Protein AF-A0A3L6SMV8-F1 (afdb_monomer_lite)

InterPro domains:
  IPR011676 Domain of unknown function DUF1618 [PF07762] (169-262)

Radius of gyration: 21.75 Å; chains: 1; bounding box: 50×54×61 Å

pLDDT: mean 81.7, std 14.39, range [30.8, 97.31]

Secondary structure (DSSP, 8-state):
------PPPPEEEEEETTEEEEEEE-----TT----GGGSPEEEEEEEPPPTT--PPPEEEEPPPP-TT----HHHHGGG-S--GGGSPP--GGGEEEEE-SSSS-EEEEEEEEETTEEEEEEEEE--TTSPPP--EEEEEPPPTT----TTS----EEE--SSSEEEEEETTTEEEEEETT-SSTTT--EEEEPPPTTGGGS------TTSPPPPEEEEE-TTS-EEEEEEEE-SSPSSP-EEEEEEEEEETTTTEEEE-GGG-EEHHHHHHHHTT-

Sequence (278 aa):
MPQIRGLSDPDAIAAHRNSILFRMTVPFEDPMYWHDIFSFPVDYMVYSCSSSSTSSPPSLTMLPLCFHGGITDPELDDFFRPYRRQQQRIMFNEEMGILCHGDNGEFNVAHFAHCHRQIQLCLLHHPPPTGIPTGWNLSTLQLPPDTKIDLYSWRTDVVVIPTDRCLCWVDYYQGMLLVDVLADTPDQQRLHSIRLPAQALKSRRIYNDAGDPDPFRCVSVTDDGSIKLVSIFDKDPPSPPDFTIITWTLVDIKKGSWRKDVDTIMGADEFFGLYSAT

Organism: Panicum miliaceum (NCBI:txid4540)

Foldseek 3Di:
DPDQPDKDDWDFQEDDDQKTKIKIQRDDPDPPPPVDSQWAAIWIKMWGPDDPVDPDHIDIGIADFAQVPADDDPVVVVVPPPDTRRSTDDADSLQWYKADADPAGWIKIWGWDDDPQKIKIWIFTDGHPPDDGDHIDIAIAHDDPPAPDDSVPDDFPHWADLDNFWIWGDDQQGFIWIFRSPDPDSVNGHIDTAGDPPVSNPDDPDPDDPPDDDFDWDWYQDPVSWIKIWTKAWDPPDVVTKIWIWMWTQPDPRHNDIDTPVVRTDMPCRVVVVVVVD

Structure (mmCIF, N/CA/C/O backbone):
data_AF-A0A3L6SMV8-F1
#
_entry.id   AF-A0A3L6SMV8-F1
#
loop_
_atom_site.group_PDB
_atom_site.id
_atom_site.type_symbol
_atom_site.label_atom_id
_atom_site.label_alt_id
_atom_site.label_comp_id
_atom_site.label_asym_id
_atom_site.label_entity_id
_atom_site.label_seq_id
_atom_site.pdbx_PDB_ins_code
_atom_site.Cartn_x
_atom_site.Cartn_y
_atom_site.Cartn_z
_atom_site.occupancy
_atom_site.B_iso_or_equiv
_atom_site.auth_seq_id
_atom_site.auth_comp_id
_atom_site.auth_asym_id
_atom_site.auth_atom_id
_atom_site.pdbx_PDB_model_num
ATOM 1 N N . MET A 1 1 ? -28.836 18.046 8.620 1.00 30.89 1 MET A N 1
ATOM 2 C CA . MET A 1 1 ? -27.384 18.138 8.881 1.00 30.89 1 MET A CA 1
ATOM 3 C C . MET A 1 1 ? -26.892 19.489 8.389 1.00 30.89 1 MET A C 1
ATOM 5 O O . MET A 1 1 ? -27.375 19.904 7.338 1.00 30.89 1 MET A O 1
ATOM 9 N N . PRO A 1 2 ? -26.021 20.199 9.127 1.00 30.80 2 PRO A N 1
ATOM 10 C CA . PRO A 1 2 ? -25.419 21.428 8.623 1.00 30.80 2 PRO A CA 1
ATOM 11 C C . PRO A 1 2 ? -24.602 21.120 7.363 1.00 30.80 2 PRO A C 1
ATOM 13 O O . PRO A 1 2 ? -23.943 20.087 7.271 1.00 30.80 2 PRO A O 1
ATOM 16 N N . GLN A 1 3 ? -24.730 21.985 6.362 1.00 35.88 3 GLN A N 1
ATOM 17 C CA . GLN A 1 3 ? -24.093 21.834 5.060 1.00 35.88 3 GLN A CA 1
ATOM 18 C C . GLN A 1 3 ? -22.596 22.126 5.230 1.00 35.88 3 GLN A C 1
ATOM 20 O O . GLN A 1 3 ? -22.231 23.269 5.495 1.00 35.88 3 GLN A O 1
ATOM 25 N N . ILE A 1 4 ? -21.741 21.108 5.127 1.00 50.03 4 ILE A N 1
ATOM 26 C CA . ILE A 1 4 ? -20.287 21.292 5.200 1.00 50.03 4 ILE A CA 1
ATOM 27 C C . ILE A 1 4 ? -19.866 22.030 3.919 1.00 50.03 4 ILE A C 1
ATOM 29 O O . ILE A 1 4 ? -19.989 21.484 2.824 1.00 50.03 4 ILE A O 1
ATOM 33 N N . ARG A 1 5 ? -19.458 23.299 4.031 1.00 44.12 5 ARG A N 1
ATOM 34 C CA . ARG A 1 5 ? -18.971 24.126 2.912 1.00 44.12 5 ARG A CA 1
ATOM 35 C C . ARG A 1 5 ? -17.472 24.371 3.082 1.00 44.12 5 ARG A C 1
ATOM 37 O O . ARG A 1 5 ? -17.027 24.589 4.200 1.00 44.12 5 ARG A O 1
ATOM 44 N N . GLY A 1 6 ? -16.726 24.365 1.974 1.00 52.78 6 GLY A N 1
ATOM 45 C CA . GLY A 1 6 ? -15.328 24.815 1.916 1.00 52.78 6 GLY A CA 1
ATOM 46 C C . GLY A 1 6 ? -14.246 23.731 1.921 1.00 52.78 6 GLY A C 1
ATOM 47 O O . GLY A 1 6 ? -13.079 24.092 1.868 1.00 52.78 6 GLY A O 1
ATOM 48 N N . LEU A 1 7 ? -14.588 22.438 1.991 1.00 55.69 7 LEU A N 1
ATOM 49 C CA . LEU A 1 7 ? -13.590 21.358 2.056 1.00 55.69 7 LEU A CA 1
ATOM 50 C C . LEU A 1 7 ? -12.644 21.424 0.853 1.00 55.69 7 LEU A C 1
ATOM 52 O O . LEU A 1 7 ? -13.100 21.655 -0.267 1.00 55.69 7 LEU A O 1
ATOM 56 N N . SER A 1 8 ? -11.348 21.196 1.085 1.00 64.00 8 SER A N 1
ATOM 57 C CA . SER A 1 8 ? -10.436 20.862 -0.010 1.00 64.00 8 SER A CA 1
ATOM 58 C C . SER A 1 8 ? -10.929 19.584 -0.688 1.00 64.00 8 SER A C 1
ATOM 60 O O . SER A 1 8 ? -11.458 18.704 -0.000 1.00 64.00 8 SER A O 1
ATOM 62 N N . ASP A 1 9 ? -10.728 19.457 -2.001 1.00 73.50 9 ASP A N 1
ATOM 63 C CA . ASP A 1 9 ? -11.035 18.209 -2.701 1.00 73.50 9 ASP A CA 1
ATOM 64 C C . ASP A 1 9 ? -10.335 17.032 -1.986 1.00 73.50 9 ASP A C 1
ATOM 66 O O . ASP A 1 9 ? -9.168 17.159 -1.602 1.00 73.50 9 ASP A O 1
ATOM 70 N N . PRO A 1 10 ? -11.046 15.924 -1.704 1.00 83.25 10 PRO A N 1
ATOM 71 C CA . PRO A 1 10 ? -10.471 14.800 -0.981 1.00 83.25 10 PRO A CA 1
ATOM 72 C C . PRO A 1 10 ? -9.451 14.058 -1.850 1.00 83.25 10 PRO A C 1
ATOM 74 O O . PRO A 1 10 ? -9.729 13.724 -3.002 1.00 83.25 10 PRO A O 1
ATOM 77 N N . ASP A 1 11 ? -8.307 13.716 -1.261 1.00 90.19 11 ASP A N 1
ATOM 78 C CA . ASP A 1 11 ? -7.286 12.888 -1.901 1.00 90.19 11 ASP A CA 1
ATOM 79 C C . ASP A 1 11 ? -7.552 11.414 -1.579 1.00 90.19 11 ASP A C 1
ATOM 81 O O . ASP A 1 11 ? -7.578 11.020 -0.408 1.00 90.19 11 ASP A O 1
ATOM 85 N N . ALA A 1 12 ? -7.731 10.576 -2.600 1.00 93.81 12 ALA A N 1
ATOM 86 C CA . ALA A 1 12 ? -7.771 9.128 -2.411 1.00 93.81 12 ALA A CA 1
ATOM 87 C C . ALA A 1 12 ? -6.353 8.605 -2.139 1.00 93.81 12 ALA A C 1
ATOM 89 O O . ALA A 1 12 ? -5.443 8.831 -2.935 1.00 93.81 12 ALA A O 1
ATOM 90 N N . ILE A 1 13 ? -6.177 7.898 -1.024 1.00 95.12 13 ILE A N 1
ATOM 91 C CA . ILE A 1 13 ? -4.871 7.387 -0.589 1.00 95.12 13 ILE A CA 1
ATOM 92 C C . ILE A 1 13 ? -4.708 5.916 -0.963 1.00 95.12 13 ILE A C 1
ATOM 94 O O . ILE A 1 13 ? -3.725 5.522 -1.581 1.00 95.12 13 ILE A O 1
ATOM 98 N N . ALA A 1 14 ? -5.679 5.095 -0.565 1.00 96.00 14 ALA A N 1
ATOM 99 C CA . ALA A 1 14 ? -5.638 3.650 -0.732 1.00 96.00 14 ALA A CA 1
ATOM 100 C C . ALA A 1 14 ? -7.057 3.086 -0.827 1.00 96.00 14 ALA A C 1
ATOM 102 O O . ALA A 1 14 ? -8.012 3.689 -0.335 1.00 96.00 14 ALA A O 1
ATOM 103 N N . ALA A 1 15 ? -7.197 1.906 -1.423 1.00 94.88 15 ALA A N 1
ATOM 104 C CA . ALA A 1 15 ? -8.466 1.198 -1.502 1.00 94.88 15 ALA A CA 1
ATOM 105 C C . ALA A 1 15 ? -8.265 -0.299 -1.259 1.00 94.88 15 ALA A C 1
ATOM 107 O O . ALA A 1 15 ? -7.272 -0.882 -1.695 1.00 94.88 15 ALA A O 1
ATOM 108 N N . HIS A 1 16 ? -9.226 -0.924 -0.583 1.00 93.81 16 HIS A N 1
ATOM 109 C CA . HIS A 1 16 ? -9.280 -2.372 -0.414 1.00 93.81 16 HIS A CA 1
ATOM 110 C C . HIS A 1 16 ? -10.730 -2.836 -0.359 1.00 93.81 16 HIS A C 1
ATOM 112 O O . HIS A 1 16 ? -11.540 -2.272 0.378 1.00 93.81 16 HIS A O 1
ATOM 118 N N . ARG A 1 17 ? -11.054 -3.892 -1.114 1.00 91.12 17 ARG A N 1
ATOM 119 C CA . ARG A 1 17 ? -12.417 -4.432 -1.232 1.00 91.12 17 ARG A CA 1
ATOM 120 C C . ARG A 1 17 ? -13.421 -3.320 -1.573 1.00 91.12 17 ARG A C 1
ATOM 122 O O . ARG A 1 17 ? -13.337 -2.716 -2.634 1.00 91.12 17 ARG A O 1
ATOM 129 N N . ASN A 1 18 ? -14.371 -3.070 -0.682 1.00 90.19 18 ASN A N 1
ATOM 130 C CA . ASN A 1 18 ? -15.454 -2.106 -0.814 1.00 90.19 18 ASN A CA 1
ATOM 131 C C . ASN A 1 18 ? -15.169 -0.781 -0.086 1.00 90.19 18 ASN A C 1
ATOM 133 O O . ASN A 1 18 ? -16.100 -0.002 0.117 1.00 90.19 18 ASN A O 1
ATOM 137 N N . SER A 1 19 ? -13.920 -0.514 0.311 1.00 93.88 19 SER A N 1
ATOM 138 C CA . SER A 1 19 ? -13.562 0.698 1.048 1.00 93.88 19 SER A CA 1
ATOM 139 C C . SER A 1 19 ? -12.433 1.495 0.403 1.00 93.88 19 SER A C 1
ATOM 141 O O . SER A 1 19 ? -11.521 0.944 -0.215 1.00 93.88 19 SER A O 1
ATOM 143 N N . ILE A 1 20 ? -12.490 2.812 0.595 1.00 95.81 20 ILE A N 1
ATOM 144 C CA . ILE A 1 20 ? -11.501 3.783 0.124 1.00 95.81 20 ILE A CA 1
ATOM 145 C C . ILE A 1 20 ? -11.101 4.671 1.303 1.00 95.81 20 ILE A C 1
ATOM 147 O O . ILE A 1 20 ? -11.962 5.221 1.994 1.00 95.81 20 ILE A O 1
ATOM 151 N N . LEU A 1 21 ? -9.796 4.803 1.525 1.00 96.94 21 LEU A N 1
ATOM 152 C CA . LEU A 1 21 ? -9.198 5.723 2.482 1.00 96.94 21 LEU A CA 1
ATOM 153 C C . LEU A 1 21 ? -8.951 7.070 1.800 1.00 96.94 21 LEU A C 1
ATOM 155 O O . LEU A 1 21 ? -8.228 7.148 0.806 1.00 96.94 21 LEU A O 1
ATOM 159 N N . PHE A 1 22 ? -9.517 8.121 2.376 1.00 95.12 22 PHE A N 1
ATOM 160 C CA . PHE A 1 22 ? -9.367 9.496 1.936 1.00 95.12 22 PHE A CA 1
ATOM 161 C C . PHE A 1 22 ? -8.586 10.321 2.949 1.00 95.12 22 PHE A C 1
ATOM 163 O O . PHE A 1 22 ? -8.727 10.146 4.163 1.00 95.12 22 PHE A O 1
ATOM 170 N N . ARG A 1 23 ? -7.827 11.276 2.420 1.00 91.31 23 ARG A N 1
ATOM 171 C CA . ARG A 1 23 ? -7.273 12.413 3.143 1.00 91.31 23 ARG A CA 1
ATOM 172 C C . ARG A 1 23 ? -8.089 13.649 2.792 1.00 91.31 23 ARG A C 1
ATOM 174 O O . ARG A 1 23 ? -8.371 13.903 1.624 1.00 91.31 23 ARG A O 1
ATOM 181 N N . MET A 1 24 ? -8.422 14.445 3.798 1.00 83.94 24 MET A N 1
ATOM 182 C CA . MET A 1 24 ? -9.109 15.714 3.607 1.00 83.94 24 MET A CA 1
ATOM 183 C C . MET A 1 24 ? -8.582 16.751 4.596 1.00 83.94 24 MET A C 1
ATOM 185 O O . MET A 1 24 ? -8.186 16.426 5.716 1.00 83.94 24 MET A O 1
ATOM 189 N N . THR A 1 25 ? -8.568 18.019 4.195 1.00 74.38 25 THR A N 1
ATOM 190 C CA . THR A 1 25 ? -8.294 19.124 5.113 1.00 74.38 25 THR A CA 1
ATOM 191 C C . THR A 1 25 ? -9.599 19.841 5.425 1.00 74.38 25 THR A C 1
ATOM 193 O O . THR A 1 25 ? -10.350 20.216 4.522 1.00 74.38 25 THR A O 1
ATOM 196 N N . VAL A 1 26 ? -9.896 20.001 6.715 1.00 63.50 26 VAL A N 1
ATOM 197 C CA . VAL A 1 26 ? -11.095 20.721 7.149 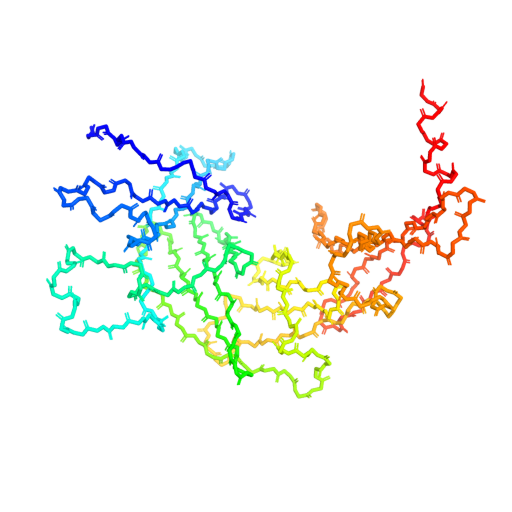1.00 63.50 26 VAL A CA 1
ATOM 198 C C . VAL A 1 26 ? -10.941 22.198 6.787 1.00 63.50 26 VAL A C 1
ATOM 200 O O . VAL A 1 26 ? -9.910 22.795 7.107 1.00 63.50 26 VAL A O 1
ATOM 203 N N . PRO A 1 27 ? -11.957 22.823 6.172 1.00 58.19 27 PRO A N 1
ATOM 204 C CA . PRO A 1 27 ? -12.019 24.258 6.032 1.00 58.19 27 PRO A CA 1
ATOM 205 C C . PRO A 1 27 ? -12.302 24.831 7.404 1.00 58.19 27 PRO A C 1
ATOM 207 O O . PRO A 1 27 ? -13.434 24.824 7.889 1.00 58.19 27 PRO A O 1
ATOM 210 N N . PHE A 1 28 ? -11.257 25.296 8.062 1.00 57.09 28 PHE A N 1
ATOM 211 C CA . PHE A 1 28 ? -11.456 26.157 9.202 1.00 57.09 28 PHE A CA 1
ATOM 212 C C . PHE A 1 28 ? -11.704 27.572 8.671 1.00 57.09 28 PHE A C 1
ATOM 214 O O . PHE A 1 28 ? -10.883 28.102 7.922 1.00 57.09 28 PHE A O 1
ATOM 221 N N . GLU A 1 29 ? -12.841 28.179 9.028 1.00 54.03 29 GLU A N 1
ATOM 222 C CA . GLU A 1 29 ? -12.976 29.632 8.913 1.00 54.03 29 GLU A CA 1
ATOM 223 C C . GLU A 1 29 ? -11.966 30.229 9.883 1.00 54.03 29 GLU A C 1
ATOM 225 O O . GLU A 1 29 ? -12.145 30.153 11.094 1.00 54.03 29 GLU A O 1
ATOM 230 N N . ASP A 1 30 ? -10.868 30.751 9.353 1.00 54.88 30 ASP A N 1
ATOM 231 C CA . ASP A 1 30 ? -9.856 31.414 10.150 1.00 54.88 30 ASP A CA 1
ATOM 232 C C . ASP A 1 30 ? -10.226 32.895 10.330 1.00 54.88 30 ASP A C 1
ATOM 234 O O . ASP A 1 30 ? -9.997 33.700 9.420 1.00 54.88 30 ASP A O 1
ATOM 238 N N . PRO A 1 31 ? -10.783 33.297 11.489 1.00 53.41 31 PRO A N 1
ATOM 239 C CA . PRO A 1 31 ? -11.173 34.684 11.722 1.00 53.41 31 PRO A CA 1
ATOM 240 C C . PRO A 1 31 ? -9.969 35.635 11.812 1.00 53.41 31 PRO A C 1
ATOM 242 O O . PRO A 1 31 ? -10.155 36.851 11.776 1.00 53.41 31 PRO A O 1
ATOM 245 N N . MET A 1 32 ? -8.749 35.108 11.959 1.00 57.28 32 MET A N 1
ATOM 246 C CA . MET A 1 32 ? -7.526 35.884 12.158 1.00 57.28 32 MET A CA 1
ATOM 247 C C . MET A 1 32 ? -6.596 35.907 10.940 1.00 57.28 32 MET A C 1
ATOM 249 O O . MET A 1 32 ? -5.530 36.515 11.033 1.00 57.28 32 MET A O 1
ATOM 253 N N . TYR A 1 33 ? -6.992 35.336 9.794 1.00 53.06 33 TYR A N 1
ATOM 254 C CA . TYR A 1 33 ? -6.169 35.333 8.579 1.00 53.06 33 TYR A CA 1
ATOM 255 C C . TYR A 1 33 ? -4.758 34.728 8.800 1.00 53.06 33 TYR A C 1
ATOM 257 O O . TYR A 1 33 ? -3.758 35.231 8.278 1.00 53.06 33 TYR A O 1
ATOM 265 N N . TRP A 1 34 ? -4.633 33.630 9.550 1.00 54.16 34 TRP A N 1
ATOM 266 C CA . TRP A 1 34 ? -3.452 32.763 9.487 1.00 54.16 34 TRP A CA 1
ATOM 267 C C . TRP A 1 34 ? -3.558 31.942 8.195 1.00 54.16 34 TRP A C 1
ATOM 269 O O . TRP A 1 34 ? -4.006 30.804 8.177 1.00 54.16 34 TRP A O 1
ATOM 279 N N . HIS A 1 35 ? -3.178 32.573 7.082 1.00 48.31 35 HIS A N 1
ATOM 280 C CA . HIS A 1 35 ? -3.390 32.156 5.687 1.00 48.31 35 HIS A CA 1
ATOM 281 C C . HIS A 1 35 ? -2.857 30.772 5.271 1.00 48.31 35 HIS A C 1
ATOM 283 O O . HIS A 1 35 ? -2.860 30.467 4.079 1.00 48.31 35 HIS A O 1
ATOM 289 N N . ASP A 1 36 ? -2.389 29.937 6.193 1.00 56.44 36 ASP A N 1
ATOM 290 C CA . ASP A 1 36 ? -1.795 28.663 5.845 1.00 56.44 36 ASP A CA 1
ATOM 291 C C . ASP A 1 36 ? -2.678 27.476 6.250 1.00 56.44 36 ASP A C 1
ATOM 293 O O . ASP A 1 36 ? -2.721 27.060 7.413 1.00 56.44 36 ASP A O 1
ATOM 297 N N . ILE A 1 37 ? -3.350 26.900 5.246 1.00 53.47 37 ILE A N 1
ATOM 298 C CA . ILE A 1 37 ? -4.106 25.637 5.311 1.00 53.47 37 ILE A CA 1
ATOM 299 C C . ILE A 1 37 ? -3.246 24.517 5.931 1.00 53.47 37 ILE A C 1
ATOM 301 O O . ILE A 1 37 ? -3.779 23.607 6.568 1.00 53.47 37 ILE A O 1
ATOM 305 N N . PHE A 1 38 ? -1.911 24.606 5.841 1.00 57.19 38 PHE A N 1
ATOM 306 C CA . PHE A 1 38 ? -0.983 23.667 6.475 1.00 57.19 38 PHE A CA 1
ATOM 307 C C . PHE A 1 38 ? -0.951 23.736 8.013 1.00 57.19 38 PHE A C 1
ATOM 309 O O . PHE A 1 38 ? -0.283 22.906 8.630 1.00 57.19 38 PHE A O 1
ATOM 316 N N . SER A 1 39 ? -1.680 24.660 8.643 1.00 62.84 39 SER A N 1
ATOM 317 C CA . SER A 1 39 ? -1.707 24.825 10.102 1.00 62.84 39 SER A CA 1
ATOM 318 C C . SER A 1 39 ? -2.741 23.938 10.803 1.00 62.84 39 SER A C 1
ATOM 320 O O . SER A 1 39 ? -2.633 23.713 12.010 1.00 62.84 39 SER A O 1
ATOM 322 N N . PHE A 1 40 ? -3.748 23.433 10.088 1.00 72.31 40 PHE A N 1
ATOM 323 C CA . PHE A 1 40 ? -4.847 22.665 10.682 1.00 72.31 40 PHE A CA 1
ATOM 324 C C . PHE A 1 40 ? -4.651 21.150 10.538 1.00 72.31 40 PHE A C 1
ATOM 326 O O . PHE A 1 40 ? -3.993 20.704 9.592 1.00 72.31 40 PHE A O 1
ATOM 333 N N . PRO A 1 41 ? -5.194 20.346 11.473 1.00 77.31 41 PRO A N 1
ATOM 334 C CA . PRO A 1 41 ? -5.134 18.896 11.385 1.00 77.31 41 PRO A CA 1
ATOM 335 C C . PRO A 1 41 ? -5.701 18.376 10.063 1.00 77.31 41 PRO A C 1
ATOM 337 O O . PRO A 1 41 ? -6.625 18.944 9.478 1.00 77.31 41 PRO A O 1
ATOM 340 N N . VAL A 1 42 ? -5.119 17.276 9.607 1.00 84.94 42 VAL A N 1
ATOM 341 C CA . VAL A 1 42 ? -5.581 16.528 8.445 1.00 84.94 42 VAL A CA 1
ATOM 342 C C . VAL A 1 42 ? -6.522 15.436 8.933 1.00 84.94 42 VAL A C 1
ATOM 344 O O . VAL A 1 42 ? -6.138 14.618 9.774 1.00 84.94 42 VAL A O 1
ATOM 347 N N . ASP A 1 43 ? -7.723 15.398 8.370 1.00 87.62 43 ASP A N 1
ATOM 348 C CA . ASP A 1 43 ? -8.683 14.342 8.642 1.00 87.62 43 ASP A CA 1
ATOM 349 C C . ASP A 1 43 ? -8.477 13.181 7.677 1.00 87.62 43 ASP A C 1
ATOM 351 O O . ASP A 1 43 ? -8.268 13.355 6.472 1.00 87.62 43 ASP A O 1
ATOM 355 N N . TYR A 1 44 ? -8.597 11.977 8.224 1.00 92.19 44 TYR A N 1
ATOM 356 C CA . TYR A 1 44 ? -8.655 10.753 7.446 1.00 92.19 44 TYR A CA 1
ATOM 357 C C . TYR A 1 44 ? -10.052 10.171 7.551 1.00 92.19 44 TYR A C 1
ATOM 359 O O . TYR A 1 44 ? -10.632 10.098 8.638 1.00 92.19 44 TYR A O 1
ATOM 367 N N . MET A 1 45 ? -10.600 9.760 6.417 1.00 93.56 45 MET A N 1
ATOM 368 C CA . MET A 1 45 ? -11.939 9.194 6.343 1.00 93.56 45 MET A CA 1
ATOM 369 C C . MET A 1 45 ? -11.911 7.893 5.562 1.00 93.56 45 MET A C 1
ATOM 371 O O . MET A 1 45 ? -11.214 7.781 4.560 1.00 93.56 45 MET A O 1
ATOM 375 N N . VAL A 1 46 ? -12.704 6.921 5.993 1.00 94.50 46 VAL A N 1
ATOM 376 C CA . VAL A 1 46 ? -12.927 5.688 5.241 1.00 94.50 46 VAL A CA 1
ATOM 377 C C . VAL A 1 46 ? -14.346 5.706 4.709 1.00 94.50 46 VAL A C 1
ATOM 379 O O . VAL A 1 46 ? -15.311 5.727 5.474 1.00 94.50 46 VAL A O 1
ATOM 382 N N . TYR A 1 47 ? -14.460 5.723 3.387 1.00 93.81 47 TYR A N 1
ATOM 383 C CA . TYR A 1 47 ? -15.710 5.450 2.697 1.00 93.81 47 TYR A CA 1
ATOM 384 C C . TYR A 1 47 ? -15.847 3.943 2.523 1.00 93.81 47 TYR A C 1
ATOM 386 O O . TYR A 1 47 ? -14.900 3.304 2.072 1.00 93.81 47 TYR A O 1
ATOM 394 N N . SER A 1 48 ? -17.019 3.393 2.824 1.00 91.19 48 SER A N 1
ATOM 395 C CA . SER A 1 48 ? -17.332 1.978 2.625 1.00 91.19 48 SER A CA 1
ATOM 396 C C . SER A 1 48 ? -18.641 1.852 1.858 1.00 91.19 48 SER A C 1
ATOM 398 O O . SER A 1 48 ? -19.681 2.338 2.307 1.00 91.19 48 SER A O 1
ATOM 400 N N . CYS A 1 49 ? -18.609 1.199 0.698 1.00 86.62 49 CYS A N 1
ATOM 401 C CA . CYS A 1 49 ? -19.808 0.906 -0.076 1.00 86.62 49 CYS A CA 1
ATOM 402 C C . CYS A 1 49 ? -20.443 -0.423 0.350 1.00 86.62 49 CYS A C 1
ATOM 404 O O . CYS A 1 49 ? -19.802 -1.302 0.929 1.00 86.62 49 CYS A O 1
ATOM 406 N N . SER A 1 50 ? -21.735 -0.567 0.076 1.00 73.19 50 SER A N 1
ATOM 407 C CA . SER A 1 50 ? -22.490 -1.791 0.334 1.00 73.19 50 SER A CA 1
ATOM 408 C C . SER A 1 50 ? -21.868 -2.970 -0.412 1.00 73.19 50 SER A C 1
ATOM 410 O O . SER A 1 50 ? -21.693 -2.908 -1.630 1.00 73.19 50 SER A O 1
ATOM 412 N N . SER A 1 51 ? -21.560 -4.063 0.289 1.00 63.22 51 SER A N 1
ATOM 413 C CA . SER A 1 51 ? -21.264 -5.324 -0.393 1.00 63.22 51 SER A CA 1
ATOM 414 C C . SER A 1 51 ? -22.566 -5.888 -0.965 1.00 63.22 51 SER A C 1
ATOM 416 O O . SER A 1 51 ? -23.617 -5.784 -0.339 1.00 63.22 51 SER A O 1
ATOM 418 N N . SER A 1 52 ? -22.521 -6.543 -2.124 1.00 58.53 52 SER A N 1
ATOM 419 C CA . SER A 1 52 ? -23.695 -7.189 -2.743 1.00 58.53 52 SER A CA 1
ATOM 420 C C . SER A 1 52 ? -24.375 -8.244 -1.850 1.00 58.53 52 SER A C 1
ATOM 422 O O . SER A 1 52 ? -25.506 -8.643 -2.117 1.00 58.53 52 SER A O 1
ATOM 424 N N . SER A 1 53 ? -23.707 -8.671 -0.776 1.00 57.44 53 SER A N 1
ATOM 425 C CA . SER A 1 53 ? -24.204 -9.586 0.251 1.00 57.44 53 SER A CA 1
ATOM 426 C C . SER A 1 53 ? -24.932 -8.916 1.427 1.00 57.44 53 SER A C 1
ATOM 428 O O . SER A 1 53 ? -25.586 -9.621 2.193 1.00 57.44 53 SER A O 1
ATOM 430 N N . THR A 1 54 ? -24.847 -7.589 1.600 1.00 56.81 54 THR A N 1
ATOM 431 C CA . THR A 1 54 ? -25.459 -6.876 2.736 1.00 56.81 54 THR A CA 1
ATOM 432 C C . THR A 1 54 ? -26.241 -5.646 2.263 1.00 56.81 54 THR A C 1
ATOM 434 O O . THR A 1 54 ? -25.737 -4.814 1.518 1.00 56.81 54 THR A O 1
ATOM 437 N N . SER A 1 55 ? -27.491 -5.485 2.711 1.00 61.78 55 SER A N 1
ATOM 438 C CA . SER A 1 55 ? -28.345 -4.332 2.364 1.00 61.78 55 SER A CA 1
ATOM 439 C C . SER A 1 55 ? -27.959 -3.034 3.097 1.00 61.78 55 SER A C 1
ATOM 441 O O . SER A 1 55 ? -28.796 -2.151 3.290 1.00 61.78 55 SER A O 1
ATOM 443 N N . SER A 1 56 ? -26.726 -2.942 3.588 1.00 69.19 56 SER A N 1
ATOM 444 C CA . SER A 1 56 ? -26.224 -1.830 4.394 1.00 69.19 56 SER A CA 1
ATOM 445 C C . SER A 1 56 ? -26.044 -0.605 3.500 1.00 69.19 56 SER A C 1
ATOM 447 O O . SER A 1 56 ? -25.439 -0.755 2.444 1.00 69.19 56 SER A O 1
ATOM 449 N N . PRO A 1 57 ? -26.514 0.601 3.856 1.00 81.88 57 PRO A N 1
ATOM 450 C CA . PRO A 1 57 ? -26.214 1.798 3.072 1.00 81.88 57 PRO A CA 1
ATOM 451 C C . PRO A 1 57 ? -24.701 2.094 3.073 1.00 81.88 57 PRO A C 1
ATOM 453 O O . PRO A 1 57 ? -24.008 1.685 4.009 1.00 81.88 57 PRO A O 1
ATOM 456 N N . PRO A 1 58 ? -24.178 2.812 2.060 1.00 88.00 58 PRO A N 1
ATOM 457 C CA . PRO A 1 58 ? -22.799 3.279 2.093 1.00 88.00 58 PRO A CA 1
ATOM 458 C C . PRO A 1 58 ? -22.566 4.163 3.323 1.00 88.00 58 PRO A C 1
ATOM 460 O O . PRO A 1 58 ? -23.450 4.922 3.731 1.00 88.00 58 PRO A O 1
ATOM 463 N N . SER A 1 59 ? -21.371 4.081 3.898 1.00 88.94 59 SER A N 1
ATOM 464 C CA . SER A 1 59 ? -20.985 4.834 5.090 1.00 88.94 59 SER A CA 1
ATOM 465 C C . SER A 1 59 ? -19.690 5.608 4.870 1.00 88.94 59 SER A C 1
ATOM 467 O O . SER A 1 59 ? -18.864 5.263 4.026 1.00 88.94 59 SER A O 1
ATOM 469 N N . LEU A 1 60 ? -19.534 6.689 5.632 1.00 91.12 60 LEU A N 1
ATOM 470 C CA . LEU A 1 60 ? -18.313 7.480 5.694 1.00 91.12 60 LEU A CA 1
ATOM 471 C C . LEU A 1 60 ? -17.931 7.640 7.164 1.00 91.12 60 LEU A C 1
ATOM 473 O O . LEU A 1 60 ? -18.684 8.232 7.940 1.00 91.12 60 LEU A O 1
ATOM 477 N N . THR A 1 61 ? -16.775 7.102 7.535 1.00 90.69 61 THR A N 1
ATOM 478 C CA . THR A 1 61 ? -16.281 7.084 8.914 1.00 90.69 61 THR A CA 1
ATOM 479 C C . THR A 1 61 ? -15.064 7.988 9.028 1.00 90.69 61 THR A C 1
ATOM 481 O O . THR A 1 61 ? -14.062 7.760 8.357 1.00 90.69 61 THR A O 1
ATOM 484 N N . MET A 1 62 ? -15.130 8.994 9.900 1.00 90.94 62 MET A N 1
ATOM 485 C CA . MET A 1 62 ? -13.971 9.808 10.272 1.00 90.94 62 MET A CA 1
ATOM 486 C C . MET A 1 62 ? -13.090 9.029 11.254 1.00 90.94 62 MET A C 1
ATOM 488 O O . MET A 1 62 ? -13.587 8.494 12.247 1.00 90.94 62 MET A O 1
ATOM 492 N N . LEU A 1 63 ? -11.793 8.948 10.969 1.00 92.44 63 LEU A N 1
ATOM 493 C CA . LEU A 1 63 ? -10.819 8.293 11.837 1.00 92.44 63 LEU A CA 1
ATOM 494 C C . LEU A 1 63 ? -10.386 9.249 12.962 1.00 92.44 63 LEU A C 1
ATOM 496 O O . LEU A 1 63 ? -10.329 10.460 12.743 1.00 92.44 63 LEU A O 1
ATOM 500 N N . PRO A 1 64 ? -10.051 8.742 14.163 1.00 91.38 64 PRO A N 1
ATOM 501 C CA . PRO A 1 64 ? -9.482 9.577 15.214 1.00 91.38 64 PRO A CA 1
ATOM 502 C C . PRO A 1 64 ? -8.161 10.205 14.753 1.00 91.38 64 PRO A C 1
ATOM 504 O O . PRO A 1 64 ? -7.400 9.593 14.002 1.00 91.38 64 PRO A O 1
ATOM 507 N N . LEU A 1 65 ? -7.844 11.401 15.248 1.00 88.50 65 LEU A N 1
ATOM 508 C CA . LEU A 1 65 ? -6.538 12.015 15.015 1.00 88.50 65 LEU A CA 1
ATOM 509 C C . LEU A 1 65 ? -5.430 11.199 15.701 1.00 88.50 65 LEU A C 1
ATOM 511 O O . LEU A 1 65 ? -5.596 10.687 16.810 1.00 88.50 65 LEU A O 1
ATOM 515 N N . CYS A 1 66 ? -4.278 11.091 15.042 1.00 90.31 66 CYS A N 1
ATOM 516 C CA . CYS A 1 66 ? -3.090 10.456 15.602 1.00 90.31 66 CYS A CA 1
ATOM 517 C C . CYS A 1 66 ? -2.115 11.523 16.097 1.00 90.31 66 CYS A C 1
ATOM 519 O O . CYS A 1 66 ? -1.595 12.277 15.285 1.00 90.31 66 CYS A O 1
ATOM 521 N N . PHE A 1 67 ? -1.798 11.542 17.392 1.00 88.44 67 PHE A N 1
ATOM 522 C CA . PHE A 1 67 ? -0.840 12.493 17.983 1.00 88.44 67 PHE A CA 1
ATOM 523 C C . PHE A 1 67 ? 0.548 11.875 18.257 1.00 88.44 67 PHE A C 1
ATOM 525 O O . PHE A 1 67 ? 1.451 12.532 18.768 1.00 88.44 67 PHE A O 1
ATOM 532 N N . HIS A 1 68 ? 0.749 10.597 17.912 1.00 88.12 68 HIS A N 1
ATOM 533 C CA . HIS A 1 68 ? 2.009 9.885 18.152 1.00 88.12 68 HIS A CA 1
ATOM 534 C C . HIS A 1 68 ? 3.187 10.474 17.371 1.00 88.12 68 HIS A C 1
ATOM 536 O O . HIS A 1 68 ? 3.251 10.358 16.145 1.00 88.12 68 HIS A O 1
ATOM 542 N N . GLY A 1 69 ? 4.168 11.021 18.091 1.00 81.50 69 GLY A N 1
ATOM 543 C CA . GLY A 1 69 ? 5.352 11.645 17.492 1.00 81.50 69 GLY A CA 1
ATOM 544 C C . GLY A 1 69 ? 5.083 13.018 16.871 1.00 81.50 69 GLY A C 1
ATOM 545 O O . GLY A 1 69 ? 5.918 13.494 16.107 1.00 81.50 69 GLY A O 1
ATOM 546 N N . GLY A 1 70 ? 3.933 13.634 17.167 1.00 82.44 70 GLY A N 1
ATOM 547 C CA . GLY A 1 70 ? 3.693 15.038 16.853 1.00 82.44 70 GLY A CA 1
ATOM 548 C C . GLY A 1 70 ? 4.589 15.973 17.668 1.00 82.44 70 GLY A C 1
ATOM 549 O O . GLY A 1 70 ? 5.146 15.593 18.700 1.00 82.44 70 GLY A O 1
ATOM 550 N N . ILE A 1 71 ? 4.728 17.204 17.189 1.00 78.50 71 ILE A N 1
ATOM 551 C CA . ILE A 1 71 ? 5.495 18.271 17.829 1.00 78.50 71 ILE A CA 1
ATOM 552 C C . ILE A 1 71 ? 4.542 19.077 18.711 1.00 78.50 71 ILE A C 1
ATOM 554 O O . ILE A 1 71 ? 3.543 19.610 18.230 1.00 78.50 71 ILE A O 1
ATOM 558 N N . THR A 1 72 ? 4.862 19.176 19.997 1.00 75.25 72 THR A N 1
ATOM 559 C CA . THR A 1 72 ? 4.106 19.980 20.964 1.00 75.25 72 THR A CA 1
ATOM 560 C C . THR A 1 72 ? 4.965 21.125 21.475 1.00 75.25 72 THR A C 1
ATOM 562 O O . THR A 1 72 ? 6.093 20.886 21.915 1.00 75.25 72 THR A O 1
ATOM 565 N N . ASP A 1 73 ? 4.409 22.331 21.481 1.00 77.19 73 ASP A N 1
ATOM 566 C CA . ASP A 1 73 ? 4.980 23.498 22.155 1.00 77.19 73 ASP A CA 1
ATOM 567 C C . ASP A 1 73 ? 3.912 24.052 23.109 1.00 77.19 73 ASP A C 1
ATOM 569 O O . ASP A 1 73 ? 2.985 24.720 22.655 1.00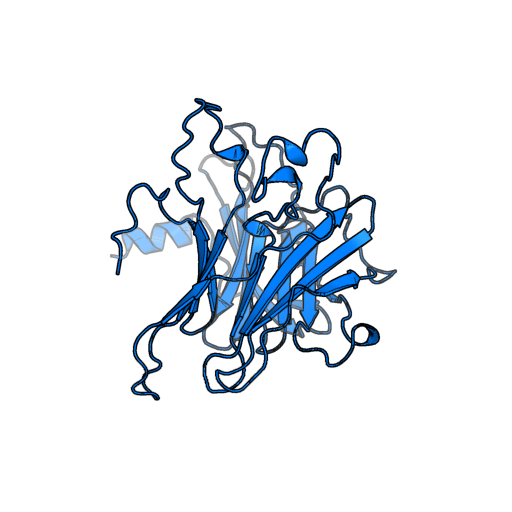 77.19 73 ASP A O 1
ATOM 573 N N . PRO A 1 74 ? 4.003 23.774 24.422 1.00 76.50 74 PRO A N 1
ATOM 574 C CA . PRO A 1 74 ? 2.975 24.168 25.380 1.00 76.50 74 PRO A CA 1
ATOM 575 C C . PRO A 1 74 ? 2.677 25.672 25.419 1.00 76.50 74 PRO A C 1
ATOM 577 O O . PRO A 1 74 ? 1.543 26.044 25.713 1.00 76.50 74 PRO A O 1
ATOM 580 N N . GLU A 1 75 ? 3.665 26.532 25.143 1.00 74.75 75 GLU A N 1
ATOM 581 C CA . GLU A 1 75 ? 3.469 27.985 25.170 1.00 74.75 75 GLU A CA 1
ATOM 582 C C . GLU A 1 75 ? 2.716 28.463 23.927 1.00 74.75 75 GLU A C 1
ATOM 584 O O . GLU A 1 75 ? 1.849 29.328 24.031 1.00 74.75 75 GLU A O 1
ATOM 589 N N . LEU A 1 76 ? 3.006 27.887 22.756 1.00 69.75 76 LEU A N 1
ATOM 590 C CA . LEU A 1 76 ? 2.340 28.250 21.503 1.00 69.75 76 LEU A CA 1
ATOM 591 C C . LEU A 1 76 ? 0.987 27.551 21.326 1.00 69.75 76 LEU A C 1
ATOM 593 O O . LEU A 1 76 ? 0.046 28.157 20.813 1.00 69.75 76 LEU A O 1
ATOM 597 N N . ASP A 1 77 ? 0.865 26.299 21.760 1.00 71.88 77 ASP A N 1
ATOM 598 C CA . ASP A 1 77 ? -0.311 25.455 21.530 1.00 71.88 77 ASP A CA 1
ATOM 599 C C . ASP A 1 77 ? -1.587 26.031 22.180 1.00 71.88 77 ASP A C 1
ATOM 601 O O . ASP A 1 77 ? -2.686 25.872 21.639 1.00 71.88 77 ASP A O 1
ATOM 605 N N . ASP A 1 78 ? -1.459 26.769 23.290 1.00 69.88 78 ASP A N 1
ATOM 606 C CA . ASP A 1 78 ? -2.582 27.437 23.964 1.00 69.88 78 ASP A CA 1
ATOM 607 C C . ASP A 1 78 ? -3.229 28.541 23.121 1.00 69.88 78 ASP A C 1
ATOM 609 O O . ASP A 1 78 ? -4.449 28.730 23.180 1.00 69.88 78 ASP A O 1
ATOM 613 N N . PHE A 1 79 ? -2.444 29.220 22.282 1.00 63.97 79 PHE A N 1
ATOM 614 C CA . PHE A 1 79 ? -2.945 30.246 21.365 1.00 63.97 79 PHE A CA 1
ATOM 615 C C . PHE A 1 79 ? -3.660 29.652 20.144 1.00 63.97 79 PHE A C 1
ATOM 617 O O . PHE A 1 79 ? -4.287 30.385 19.379 1.00 63.97 79 PHE A O 1
ATOM 624 N N . PHE A 1 80 ? -3.582 28.333 19.954 1.00 62.38 80 PHE A N 1
ATOM 625 C CA . PHE A 1 80 ? -3.927 27.663 18.704 1.00 62.38 80 PHE A CA 1
ATOM 626 C C . PHE A 1 80 ? -4.923 26.503 18.859 1.00 62.38 80 PHE A C 1
ATOM 628 O O . PHE A 1 80 ? -4.986 25.591 18.031 1.00 62.38 80 PHE A O 1
ATOM 635 N N . ARG A 1 81 ? -5.749 26.563 19.906 1.00 62.59 81 ARG A N 1
ATOM 636 C CA . ARG A 1 81 ? -6.814 25.591 20.185 1.00 62.59 81 ARG A CA 1
ATOM 637 C C . ARG A 1 81 ? -7.952 25.674 19.141 1.00 62.59 81 ARG A C 1
ATOM 639 O O . ARG A 1 81 ? -8.279 26.771 18.693 1.00 62.59 81 ARG A O 1
ATOM 646 N N . PRO A 1 82 ? -8.614 24.552 18.786 1.00 61.97 82 PRO A N 1
ATOM 647 C CA . PRO A 1 82 ? -8.572 23.276 19.499 1.00 61.97 82 PRO A CA 1
ATOM 648 C C . PRO A 1 82 ? -7.356 22.384 19.193 1.00 61.97 82 PRO A C 1
ATOM 650 O O . PRO A 1 82 ? -6.859 21.804 20.150 1.00 61.97 82 PRO A O 1
ATOM 653 N N . TYR A 1 83 ? -6.845 22.310 17.952 1.00 66.56 83 TYR A N 1
ATOM 654 C CA . TYR A 1 83 ? -5.671 21.490 17.576 1.00 66.56 83 TYR A CA 1
ATOM 655 C C . TYR A 1 83 ? -4.967 22.027 16.314 1.00 66.56 83 TYR A C 1
ATOM 657 O O . TYR A 1 83 ? -5.632 22.538 15.410 1.00 66.56 83 TYR A O 1
ATOM 665 N N . ARG A 1 84 ? -3.640 21.849 16.210 1.00 72.69 84 ARG A N 1
ATOM 666 C CA . ARG A 1 84 ? -2.812 22.202 15.033 1.00 72.69 84 ARG A CA 1
ATOM 667 C C . ARG A 1 84 ? -2.233 20.965 14.343 1.00 72.69 84 ARG A C 1
ATOM 669 O O . ARG A 1 84 ? -1.984 19.944 14.982 1.00 72.69 84 ARG A O 1
ATOM 676 N N . ARG A 1 85 ? -1.921 21.088 13.046 1.00 73.88 85 ARG A N 1
ATOM 677 C CA . ARG A 1 85 ? -1.279 20.021 12.251 1.00 73.88 85 ARG A CA 1
ATOM 678 C C . ARG A 1 85 ? 0.027 19.528 12.871 1.00 73.88 85 ARG A C 1
ATOM 680 O O . ARG A 1 85 ? 0.302 18.340 12.828 1.00 73.88 85 ARG A O 1
ATOM 687 N N . GLN A 1 86 ? 0.815 20.432 13.453 1.00 74.56 86 GLN A N 1
ATOM 688 C CA . GLN A 1 86 ? 2.119 20.113 14.046 1.00 74.56 86 GLN A CA 1
ATOM 689 C C . GLN A 1 86 ? 2.030 19.114 15.206 1.00 74.56 86 GLN A C 1
ATOM 691 O O . GLN A 1 86 ? 2.925 18.291 15.368 1.00 74.56 86 GLN A O 1
ATOM 696 N N . GLN A 1 87 ? 0.931 19.147 15.965 1.00 79.62 87 GLN A N 1
ATOM 697 C CA . GLN A 1 87 ? 0.678 18.227 17.075 1.00 79.62 87 GLN A CA 1
ATOM 698 C C . GLN A 1 87 ? 0.256 16.844 16.566 1.00 79.62 87 GLN A C 1
ATOM 700 O O . GLN A 1 87 ? 0.390 15.847 17.274 1.00 79.62 87 GLN A O 1
ATOM 705 N N . GLN A 1 88 ? -0.262 16.766 15.340 1.00 86.38 88 GLN A N 1
ATOM 706 C CA . GLN A 1 88 ? -0.608 15.512 14.692 1.00 86.38 88 GLN A CA 1
ATOM 707 C C . GLN A 1 88 ? 0.659 14.818 14.180 1.00 86.38 88 GLN A C 1
ATOM 709 O O . GLN A 1 88 ? 1.617 15.445 13.728 1.00 86.38 88 GLN A O 1
ATOM 714 N N . ARG A 1 89 ? 0.644 13.487 14.201 1.00 89.19 89 ARG A N 1
ATOM 715 C CA . ARG A 1 89 ? 1.627 12.668 13.505 1.00 89.19 89 ARG A CA 1
ATOM 716 C C . ARG A 1 89 ? 1.640 13.041 12.025 1.00 89.19 89 ARG A C 1
ATOM 718 O O . ARG A 1 89 ? 0.605 12.996 11.361 1.00 89.19 89 ARG A O 1
ATOM 725 N N . ILE A 1 90 ? 2.825 13.329 11.502 1.00 85.88 90 ILE A N 1
ATOM 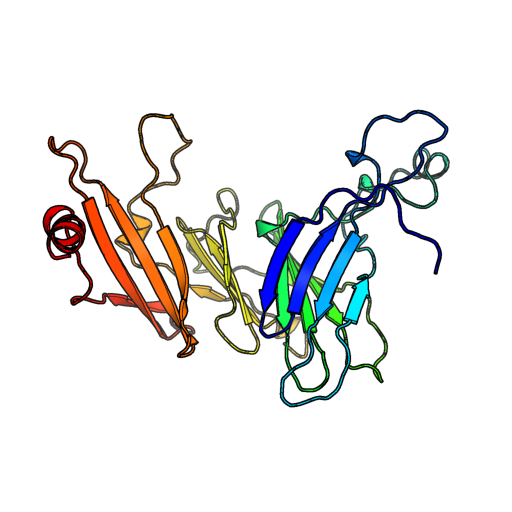726 C CA . ILE A 1 90 ? 3.027 13.484 10.064 1.00 85.88 90 ILE A CA 1
ATOM 727 C C . ILE A 1 90 ? 2.815 12.115 9.414 1.00 85.88 90 ILE A C 1
ATOM 729 O O . ILE A 1 90 ? 3.497 11.151 9.766 1.00 85.88 90 ILE A O 1
ATOM 733 N N . MET A 1 91 ? 1.845 12.042 8.504 1.00 89.38 91 MET A N 1
ATOM 734 C CA . MET A 1 91 ? 1.568 10.857 7.704 1.00 89.38 91 MET A CA 1
ATOM 735 C C . MET A 1 91 ? 1.617 11.221 6.224 1.00 89.38 91 MET A C 1
ATOM 737 O O . MET A 1 91 ? 0.899 12.130 5.798 1.00 89.38 91 MET A O 1
ATOM 741 N N . PHE A 1 92 ? 2.480 10.549 5.464 1.00 89.12 92 PHE A N 1
ATOM 742 C CA . PHE A 1 92 ? 2.545 10.696 4.011 1.00 89.12 92 PHE A CA 1
ATOM 743 C C . PHE A 1 92 ? 1.573 9.720 3.355 1.00 89.12 92 PHE A C 1
ATOM 745 O O . PHE A 1 92 ? 1.452 8.576 3.792 1.00 89.12 92 PHE A O 1
ATOM 752 N N . ASN A 1 93 ? 0.874 10.167 2.310 1.00 91.56 93 ASN A N 1
ATOM 753 C CA . ASN A 1 93 ? -0.157 9.364 1.648 1.00 91.56 93 ASN A CA 1
ATOM 754 C C . ASN A 1 93 ? 0.429 8.044 1.122 1.00 91.56 93 ASN A C 1
ATOM 756 O O . ASN A 1 93 ? -0.159 6.983 1.304 1.00 91.56 93 ASN A O 1
ATOM 760 N N . GLU A 1 94 ? 1.626 8.102 0.543 1.00 91.56 94 GLU A N 1
ATOM 761 C CA . GLU A 1 94 ? 2.351 6.968 -0.031 1.00 91.56 94 GLU A CA 1
ATOM 762 C C . GLU A 1 94 ? 2.754 5.924 1.020 1.00 91.56 94 GLU A C 1
ATOM 764 O O . GLU A 1 94 ? 3.048 4.782 0.682 1.00 91.56 94 GLU A O 1
ATOM 769 N N . GLU A 1 95 ? 2.766 6.297 2.299 1.00 94.94 95 GLU A N 1
ATOM 770 C CA . GLU A 1 95 ? 3.132 5.436 3.425 1.00 94.94 95 GLU A CA 1
ATOM 771 C C . GLU A 1 95 ? 1.915 4.834 4.142 1.00 94.94 95 GLU A C 1
ATOM 773 O O . GLU A 1 95 ? 2.073 4.035 5.077 1.00 94.94 95 GLU A O 1
ATOM 778 N N . MET A 1 96 ? 0.703 5.194 3.717 1.00 96.88 96 MET A N 1
ATOM 779 C CA . MET A 1 96 ? -0.543 4.727 4.311 1.00 96.88 96 MET A CA 1
ATOM 780 C C . MET A 1 96 ? -1.189 3.600 3.507 1.00 96.88 96 MET A C 1
ATOM 782 O O . MET A 1 96 ? -1.148 3.560 2.282 1.00 96.88 96 MET A O 1
ATOM 786 N N . GLY A 1 97 ? -1.854 2.692 4.217 1.00 97.25 97 GLY A N 1
ATOM 787 C CA . GLY A 1 97 ? -2.644 1.624 3.617 1.00 97.25 97 GLY A CA 1
ATOM 788 C C . GLY A 1 97 ? -3.879 1.292 4.443 1.00 97.25 97 GLY A C 1
ATOM 789 O O . GLY A 1 97 ? -3.944 1.579 5.640 1.00 97.25 97 GLY A O 1
ATOM 790 N N . ILE A 1 98 ? -4.855 0.663 3.791 1.00 97.31 98 ILE A N 1
ATOM 791 C CA . ILE A 1 98 ? -6.070 0.142 4.416 1.00 97.31 98 ILE A CA 1
ATOM 792 C C . ILE A 1 98 ? -6.198 -1.350 4.123 1.00 97.31 98 ILE A C 1
ATOM 794 O O . ILE A 1 98 ? -6.021 -1.783 2.989 1.00 97.31 98 ILE A O 1
ATOM 798 N N . LEU A 1 99 ? -6.537 -2.132 5.143 1.00 96.69 99 LEU A N 1
ATOM 799 C CA . LEU A 1 99 ? -6.854 -3.547 5.031 1.00 96.69 99 LEU A CA 1
ATOM 800 C C . LEU A 1 99 ? -8.238 -3.794 5.632 1.00 96.69 99 LEU A C 1
ATOM 802 O O . LEU A 1 99 ? -8.382 -3.893 6.844 1.00 96.69 99 LEU A O 1
ATOM 806 N N . CYS A 1 100 ? -9.260 -3.905 4.792 1.00 94.44 100 CYS A N 1
ATOM 807 C CA . CYS A 1 100 ? -10.553 -4.491 5.161 1.00 94.44 100 CYS A CA 1
ATOM 808 C C . CYS A 1 100 ? -10.445 -6.007 5.383 1.00 94.44 100 CYS A C 1
ATOM 810 O O . CYS A 1 100 ? -9.926 -6.721 4.521 1.00 94.44 100 CYS A O 1
ATOM 812 N N . HIS A 1 101 ? -10.974 -6.502 6.499 1.00 90.25 101 HIS A N 1
ATOM 813 C CA . HIS A 1 101 ? -10.963 -7.922 6.865 1.00 90.25 101 HIS A CA 1
ATOM 814 C C . HIS A 1 101 ? -12.205 -8.263 7.701 1.00 90.25 101 HIS A C 1
ATOM 816 O O . HIS A 1 101 ? -12.995 -7.382 8.024 1.00 90.25 101 HIS A O 1
ATOM 822 N N . GLY A 1 102 ? -12.428 -9.553 7.956 1.00 82.44 102 GLY A N 1
ATOM 823 C CA . GLY A 1 102 ? -13.652 -10.021 8.607 1.00 82.44 102 GLY A CA 1
ATOM 824 C C . GLY A 1 102 ? -14.930 -9.750 7.802 1.00 82.44 102 GLY A C 1
ATOM 825 O O . GLY A 1 102 ? -14.894 -9.337 6.637 1.00 82.44 102 GLY A O 1
ATOM 826 N N . ASP A 1 103 ? -16.062 -9.994 8.460 1.00 71.06 103 ASP A N 1
ATOM 827 C CA . ASP A 1 103 ? -17.401 -9.677 7.974 1.00 71.06 103 ASP A CA 1
ATOM 828 C C . ASP A 1 103 ? -17.949 -8.514 8.820 1.00 71.06 103 ASP A C 1
ATOM 830 O O . ASP A 1 103 ? -17.771 -8.504 10.037 1.00 71.06 103 ASP A O 1
ATOM 834 N N . ASN A 1 104 ? -18.647 -7.555 8.197 1.00 76.75 104 ASN A N 1
ATOM 835 C CA . ASN A 1 104 ? -19.287 -6.375 8.826 1.00 76.75 104 ASN A CA 1
ATOM 836 C C . ASN A 1 104 ? -18.460 -5.077 8.922 1.00 76.75 104 ASN A C 1
ATOM 838 O O . ASN A 1 104 ? -18.661 -4.285 9.842 1.00 76.75 104 ASN A O 1
ATOM 842 N N . GLY A 1 105 ? -17.601 -4.802 7.939 1.00 82.88 105 GLY A N 1
ATOM 843 C CA . GLY A 1 105 ? -16.983 -3.475 7.790 1.00 82.88 105 GLY A CA 1
ATOM 844 C C . GLY A 1 105 ? -15.824 -3.201 8.748 1.00 82.88 105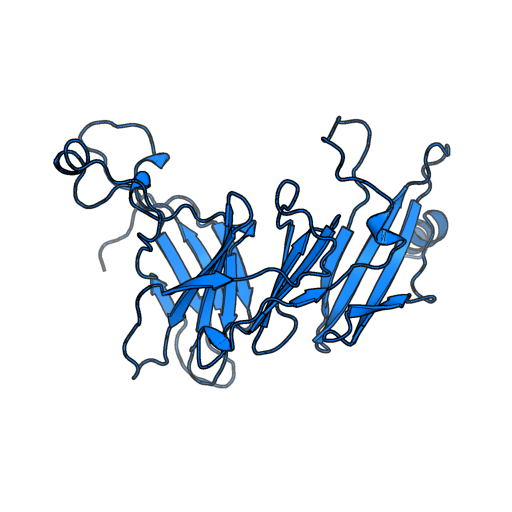 GLY A C 1
ATOM 845 O O . GLY A 1 105 ? -15.476 -2.045 8.966 1.00 82.88 105 GLY A O 1
ATOM 846 N N . GLU A 1 106 ? -15.231 -4.255 9.303 1.00 91.56 106 GLU A N 1
ATOM 847 C CA . GLU A 1 106 ? -13.997 -4.184 10.074 1.00 91.56 106 GLU A CA 1
ATOM 848 C C . GLU A 1 106 ? -12.797 -3.909 9.152 1.00 91.56 106 GLU A C 1
ATOM 850 O O . GLU A 1 106 ? -12.688 -4.434 8.036 1.00 91.56 106 GLU A O 1
ATOM 855 N N . PHE A 1 107 ? -11.889 -3.042 9.596 1.00 94.38 107 PHE A N 1
ATOM 856 C CA . PHE A 1 107 ? -10.684 -2.723 8.836 1.00 94.38 107 PHE A CA 1
ATOM 857 C C . PHE A 1 107 ? -9.543 -2.252 9.734 1.00 94.38 107 PHE A C 1
ATOM 859 O O . PHE A 1 107 ? -9.734 -1.839 10.877 1.00 94.38 107 PHE A O 1
ATOM 866 N N . ASN A 1 108 ? -8.336 -2.293 9.183 1.00 95.50 108 ASN A N 1
ATOM 867 C CA . ASN A 1 108 ? -7.157 -1.660 9.749 1.00 95.50 108 ASN A CA 1
ATOM 868 C C . ASN A 1 108 ? -6.645 -0.570 8.812 1.00 95.50 108 ASN A C 1
ATOM 870 O O . ASN A 1 108 ? -6.571 -0.781 7.603 1.00 95.50 108 ASN A O 1
ATOM 874 N N . VAL A 1 109 ? -6.262 0.573 9.372 1.00 97.06 109 VAL A N 1
ATOM 875 C CA . VAL A 1 109 ? -5.488 1.602 8.668 1.00 97.06 109 VAL A CA 1
ATOM 876 C C . VAL A 1 109 ? -4.103 1.639 9.281 1.00 97.06 109 VAL A C 1
ATOM 878 O O . VAL A 1 109 ? -3.960 1.676 10.501 1.00 97.06 109 VAL A O 1
ATOM 881 N N . ALA A 1 110 ? -3.082 1.622 8.441 1.00 96.88 110 ALA A N 1
ATOM 882 C CA . ALA A 1 110 ? -1.702 1.618 8.883 1.00 96.88 110 ALA A CA 1
ATOM 883 C C . ALA A 1 110 ? -0.914 2.719 8.192 1.00 96.88 110 ALA A C 1
ATOM 885 O O . ALA A 1 110 ? -1.113 2.994 7.012 1.00 96.88 110 ALA A O 1
ATOM 886 N N . HIS A 1 111 ? 0.012 3.300 8.940 1.00 96.19 111 HIS A N 1
ATOM 887 C CA . HIS A 1 111 ? 1.004 4.236 8.449 1.00 96.19 111 HIS A CA 1
ATOM 888 C C . HIS A 1 111 ? 2.401 3.750 8.841 1.00 96.19 111 HIS A C 1
ATOM 890 O O . HIS A 1 111 ? 2.687 3.561 10.030 1.00 96.19 111 HIS A O 1
ATOM 896 N N . PHE A 1 112 ? 3.266 3.571 7.847 1.00 94.75 112 PHE A N 1
ATOM 897 C CA . PHE A 1 112 ? 4.646 3.129 8.020 1.00 94.75 112 PHE A CA 1
ATOM 898 C C . PHE A 1 112 ? 5.591 4.321 7.932 1.00 94.75 112 PHE A C 1
ATOM 900 O O . PHE A 1 112 ? 5.744 4.904 6.871 1.00 94.75 112 PHE A O 1
ATOM 907 N N . ALA A 1 113 ? 6.269 4.653 9.026 1.00 90.69 113 ALA A N 1
ATOM 908 C CA . ALA A 1 113 ? 7.309 5.675 9.012 1.00 90.69 113 ALA A CA 1
ATOM 909 C C . ALA A 1 113 ? 8.671 5.053 9.284 1.00 90.69 113 ALA A C 1
ATOM 911 O O . ALA A 1 113 ? 8.798 4.084 10.036 1.00 90.69 113 ALA A O 1
ATOM 912 N N . HIS A 1 114 ? 9.711 5.680 8.756 1.00 86.50 114 HIS A N 1
ATOM 913 C CA . HIS A 1 114 ? 11.086 5.330 9.062 1.00 86.50 114 HIS A CA 1
ATOM 914 C C . HIS A 1 114 ? 11.859 6.599 9.436 1.00 86.50 114 HIS A C 1
ATOM 916 O O . HIS A 1 114 ? 11.770 7.622 8.766 1.00 86.50 114 HIS A O 1
ATOM 922 N N . CYS A 1 115 ? 12.594 6.561 10.547 1.00 72.56 115 CYS A N 1
ATOM 923 C CA . CYS A 1 115 ? 13.399 7.690 11.011 1.00 72.56 115 CYS A CA 1
ATOM 924 C C . CYS A 1 115 ? 14.654 7.175 11.720 1.00 72.56 115 CYS A C 1
ATOM 926 O O . CYS A 1 115 ? 14.568 6.289 12.568 1.00 72.56 115 CYS A O 1
ATOM 928 N N . HIS A 1 116 ? 15.832 7.695 11.360 1.00 65.19 116 HIS A N 1
ATOM 929 C CA . HIS A 1 116 ? 17.119 7.370 11.999 1.00 65.19 116 HIS A CA 1
ATOM 930 C C . HIS A 1 116 ? 17.359 5.862 12.262 1.00 65.19 116 HIS A C 1
ATOM 932 O O . HIS A 1 116 ? 17.893 5.486 13.304 1.00 65.19 116 HIS A O 1
ATOM 938 N N . ARG A 1 117 ? 17.005 5.000 11.292 1.00 69.25 117 ARG A N 1
ATOM 939 C CA . ARG A 1 117 ? 17.092 3.518 11.330 1.00 69.25 117 ARG A CA 1
ATOM 940 C C . ARG A 1 117 ? 16.045 2.788 12.178 1.00 69.25 117 ARG A C 1
ATOM 942 O O . ARG A 1 117 ? 16.121 1.568 12.296 1.00 69.25 117 ARG A O 1
ATOM 949 N N . GLN A 1 118 ? 15.073 3.492 12.740 1.00 82.94 118 GLN A N 1
ATOM 950 C CA . GLN A 1 118 ? 13.914 2.879 13.378 1.00 82.94 118 GLN A CA 1
ATOM 951 C C . GLN A 1 118 ? 12.735 2.883 12.418 1.00 82.94 118 GLN A C 1
ATOM 953 O O . GLN A 1 118 ? 12.482 3.875 11.733 1.00 82.94 118 GLN A O 1
ATOM 958 N N . ILE A 1 119 ? 12.010 1.771 12.396 1.00 90.62 119 ILE A N 1
ATOM 959 C CA . ILE A 1 119 ? 10.746 1.657 11.682 1.00 90.62 119 ILE A CA 1
ATOM 960 C C . ILE A 1 119 ? 9.636 1.769 12.706 1.00 90.62 119 ILE A C 1
ATOM 962 O O . ILE A 1 119 ? 9.661 1.100 13.737 1.00 90.62 119 ILE A O 1
ATOM 966 N N . GLN A 1 120 ? 8.656 2.601 12.405 1.00 92.81 120 GLN A N 1
ATOM 967 C CA . GLN A 1 120 ? 7.466 2.782 13.208 1.00 92.81 120 GLN A CA 1
ATOM 968 C C . GLN A 1 120 ? 6.246 2.405 12.386 1.00 92.81 120 GLN A C 1
ATOM 970 O O . GLN A 1 120 ? 6.041 2.931 11.293 1.00 92.81 120 GLN A O 1
ATOM 975 N N . LEU A 1 121 ? 5.408 1.549 12.950 1.00 94.31 121 LEU A N 1
ATOM 976 C CA . LEU A 1 121 ? 4.101 1.241 12.406 1.00 94.31 121 LEU A CA 1
ATOM 977 C C . LEU A 1 121 ? 3.047 1.846 13.323 1.00 94.31 121 LEU A C 1
ATOM 979 O O . LEU A 1 121 ? 2.982 1.537 14.511 1.00 94.31 121 LEU A O 1
ATOM 983 N N . CYS A 1 122 ? 2.240 2.742 12.770 1.00 94.62 122 CYS A N 1
ATOM 984 C CA . CYS A 1 122 ? 1.089 3.289 13.464 1.00 94.62 122 CYS A CA 1
ATOM 985 C C . CYS A 1 122 ? -0.167 2.632 12.901 1.00 94.62 122 CYS A C 1
ATOM 987 O O . CYS A 1 122 ? -0.465 2.805 11.721 1.00 94.62 122 CYS A O 1
ATOM 989 N N . LEU A 1 123 ? -0.858 1.853 13.727 1.00 95.00 123 LEU A N 1
ATOM 990 C CA . LEU A 1 123 ? -1.996 1.030 13.343 1.00 95.00 123 LEU A CA 1
ATOM 991 C C . LEU A 1 123 ? -3.262 1.530 14.037 1.00 95.00 123 LEU A C 1
ATOM 993 O O . LEU A 1 123 ? -3.278 1.744 15.249 1.00 95.00 123 LEU A O 1
ATOM 997 N N . LEU A 1 124 ? -4.330 1.678 13.269 1.00 95.31 124 LEU A N 1
ATOM 998 C CA . LEU A 1 124 ? -5.671 1.930 13.759 1.00 95.31 124 LEU A CA 1
ATOM 999 C C . LEU A 1 124 ? -6.555 0.748 13.391 1.00 95.31 124 LEU A C 1
ATOM 1001 O O . LEU A 1 124 ? -6.818 0.513 12.211 1.00 95.31 124 LEU A O 1
ATOM 1005 N N . HIS A 1 125 ? -7.067 0.066 14.408 1.00 93.62 125 HIS A N 1
ATOM 1006 C CA . HIS A 1 125 ? -8.110 -0.933 14.239 1.00 93.62 125 HIS A CA 1
ATOM 1007 C C . HIS A 1 125 ? -9.484 -0.271 14.356 1.00 93.62 125 HIS A C 1
ATOM 1009 O O . HIS A 1 125 ? -9.797 0.380 15.358 1.00 93.62 125 HIS A O 1
ATOM 1015 N N . HIS A 1 126 ? -10.296 -0.424 13.312 1.00 91.56 126 HIS A N 1
ATOM 1016 C CA . HIS A 1 126 ? -11.708 -0.078 13.334 1.00 91.56 126 HIS A CA 1
ATOM 1017 C C . HIS A 1 126 ? -12.522 -1.366 13.477 1.00 91.56 126 HIS A C 1
ATOM 1019 O O . HIS A 1 126 ? -12.592 -2.141 12.517 1.00 91.56 126 HIS A O 1
ATOM 1025 N N . PRO A 1 127 ? -13.114 -1.619 14.656 1.00 88.31 127 PRO A N 1
ATOM 1026 C CA . PRO A 1 127 ? -13.857 -2.844 14.892 1.00 88.31 127 PRO A CA 1
ATOM 1027 C C . PRO A 1 127 ? -15.215 -2.823 14.168 1.00 88.31 127 PRO A C 1
ATOM 1029 O O . PRO A 1 127 ? -15.660 -1.769 13.708 1.00 88.31 127 PRO A O 1
ATOM 1032 N N . PRO A 1 128 ? -15.930 -3.961 14.130 1.00 84.56 128 PRO A N 1
ATOM 1033 C CA . PRO A 1 128 ? -17.327 -3.997 13.707 1.00 84.56 128 PRO A CA 1
ATOM 1034 C C . PRO A 1 128 ? -18.205 -3.033 14.533 1.00 84.56 128 PRO A C 1
ATOM 1036 O O . PRO A 1 128 ? -17.817 -2.655 15.640 1.00 84.56 128 PRO A O 1
ATOM 1039 N N . PRO A 1 129 ? -19.438 -2.706 14.092 1.00 77.81 129 PRO A N 1
ATOM 1040 C CA . PRO A 1 129 ? -20.313 -1.719 14.745 1.00 77.81 129 PRO A CA 1
ATOM 1041 C C . PRO A 1 129 ? -20.588 -1.939 16.242 1.00 77.81 129 PRO A C 1
ATOM 1043 O O . PRO A 1 129 ? -20.958 -1.006 16.948 1.00 77.81 129 PRO A O 1
ATOM 1046 N N . THR A 1 130 ? -20.446 -3.172 16.732 1.00 75.06 130 THR A N 1
ATOM 1047 C CA . THR A 1 130 ? -20.634 -3.539 18.144 1.00 75.06 130 THR A CA 1
ATOM 1048 C C . THR A 1 130 ? -19.353 -3.459 18.978 1.00 75.06 130 THR A C 1
ATOM 1050 O O . THR A 1 130 ? -19.407 -3.661 20.190 1.00 75.06 130 THR A O 1
ATOM 1053 N N . GLY A 1 131 ? -18.200 -3.236 18.350 1.00 75.06 131 GLY A N 1
ATOM 1054 C CA . GLY A 1 131 ? -16.907 -3.128 19.014 1.00 75.06 131 GLY A CA 1
ATOM 1055 C C . GLY A 1 131 ? -16.582 -1.700 19.448 1.00 75.06 131 GLY A C 1
ATOM 1056 O O . GLY A 1 131 ? -17.173 -0.728 18.985 1.00 75.06 131 GLY A O 1
ATOM 1057 N N . ILE A 1 132 ? -15.628 -1.577 20.370 1.00 73.12 132 ILE A N 1
ATOM 1058 C CA . ILE A 1 132 ? -15.197 -0.286 20.911 1.00 73.12 132 ILE A CA 1
ATOM 1059 C C . ILE A 1 132 ? -14.071 0.254 20.027 1.00 73.12 132 ILE A C 1
ATOM 1061 O O . ILE A 1 132 ? -13.037 -0.410 19.935 1.00 73.12 132 ILE A O 1
ATOM 1065 N N . PRO A 1 133 ? -14.226 1.436 19.401 1.00 71.25 133 PRO A N 1
ATOM 1066 C CA . PRO A 1 133 ? -13.167 2.035 18.604 1.00 71.25 133 PRO A CA 1
ATOM 1067 C C . PRO A 1 133 ? -11.895 2.203 19.434 1.00 71.25 133 PRO A C 1
ATOM 1069 O O . PRO A 1 133 ? -11.909 2.838 20.492 1.00 71.25 133 PRO A O 1
ATOM 1072 N N . THR A 1 134 ? -10.792 1.642 18.952 1.00 77.94 134 THR A N 1
ATOM 1073 C CA . THR A 1 134 ? -9.473 1.856 19.547 1.00 77.94 134 THR A CA 1
ATOM 1074 C C . THR A 1 134 ? -8.807 3.080 18.934 1.00 77.94 134 THR A C 1
ATOM 1076 O O . THR A 1 134 ? -9.021 3.397 17.767 1.00 77.94 134 THR A O 1
ATOM 1079 N N . GLY A 1 135 ? -7.996 3.787 19.723 1.00 89.94 135 GLY A N 1
ATOM 1080 C CA . GLY A 1 135 ? -7.110 4.822 19.193 1.00 89.94 135 GLY A CA 1
ATOM 1081 C C . GLY A 1 135 ? -5.949 4.223 18.396 1.00 89.94 135 GLY A C 1
ATOM 1082 O O . GLY A 1 135 ? -5.760 3.009 18.352 1.00 89.94 135 GLY A O 1
ATOM 1083 N N . TRP A 1 136 ? -5.135 5.092 17.803 1.00 93.62 136 TRP A N 1
ATOM 1084 C CA . TRP A 1 136 ? -3.913 4.682 17.117 1.00 93.62 136 TRP A CA 1
ATOM 1085 C C . TRP A 1 136 ? -2.927 4.009 18.079 1.00 93.62 136 TRP A C 1
ATOM 1087 O O . TRP A 1 136 ? -2.592 4.559 19.134 1.00 93.62 136 TRP A O 1
ATOM 1097 N N . ASN A 1 137 ? -2.422 2.844 17.687 1.00 92.31 137 ASN A N 1
ATOM 1098 C CA . ASN A 1 137 ? -1.349 2.128 18.361 1.00 92.31 137 ASN A CA 1
ATOM 1099 C C . ASN A 1 137 ? -0.034 2.357 17.607 1.00 92.31 137 ASN A C 1
ATOM 1101 O O . ASN A 1 137 ? 0.011 2.201 16.389 1.00 92.31 137 ASN A O 1
ATOM 1105 N N . LEU A 1 138 ? 1.024 2.750 18.315 1.00 92.00 138 LEU A N 1
ATOM 1106 C CA . LEU A 1 138 ? 2.360 2.900 17.744 1.00 92.00 138 LEU A CA 1
ATOM 1107 C C . LEU A 1 138 ? 3.238 1.733 18.195 1.00 92.00 138 LEU A C 1
ATOM 1109 O O . LEU A 1 138 ? 3.458 1.555 19.394 1.00 92.00 138 LEU A O 1
ATOM 1113 N N . SER A 1 139 ? 3.801 1.007 17.236 1.00 90.81 139 SER A N 1
ATOM 1114 C CA . SER A 1 139 ? 4.812 -0.019 17.472 1.00 90.81 139 SER A CA 1
ATOM 1115 C C . SER A 1 139 ? 6.105 0.302 16.721 1.00 90.81 139 SER A C 1
ATOM 1117 O O . SER A 1 139 ? 6.103 0.934 15.662 1.00 90.81 139 SER A O 1
ATOM 1119 N N . THR A 1 140 ? 7.235 -0.120 17.289 1.00 91.06 140 THR A N 1
ATOM 1120 C CA . THR A 1 140 ? 8.548 -0.027 16.639 1.00 91.06 140 THR A CA 1
ATOM 1121 C C . THR A 1 140 ? 8.916 -1.394 16.087 1.00 91.06 140 THR A C 1
ATOM 1123 O O . THR A 1 140 ? 9.017 -2.361 16.842 1.00 91.06 140 THR A O 1
ATOM 1126 N N . LEU A 1 141 ? 9.153 -1.471 14.781 1.00 90.94 141 LEU A N 1
ATOM 1127 C CA . LEU A 1 141 ? 9.530 -2.700 14.096 1.00 90.94 141 LEU A CA 1
ATOM 1128 C C . LEU A 1 141 ? 11.047 -2.778 13.929 1.00 90.94 141 LEU A C 1
ATOM 1130 O O . LEU A 1 141 ? 11.727 -1.775 13.705 1.00 90.94 141 LEU A O 1
ATOM 1134 N N . GLN A 1 142 ? 11.574 -3.997 14.012 1.00 87.44 142 GLN A N 1
ATOM 1135 C CA . GLN A 1 142 ? 12.982 -4.276 13.753 1.00 87.44 142 GLN A CA 1
ATOM 1136 C C . GLN A 1 142 ? 13.157 -4.805 12.335 1.00 87.44 142 GLN A C 1
ATOM 1138 O O . GLN A 1 142 ? 12.433 -5.702 11.897 1.00 87.44 142 GLN A O 1
ATOM 1143 N N . LEU A 1 143 ? 14.151 -4.270 11.631 1.00 84.38 143 LEU A N 1
ATOM 1144 C CA . LEU A 1 143 ? 14.589 -4.839 10.365 1.00 84.38 143 LEU A CA 1
ATOM 1145 C C . LEU A 1 143 ? 15.238 -6.205 10.593 1.00 84.38 143 LEU A C 1
ATOM 1147 O O . LEU A 1 143 ? 16.042 -6.349 11.518 1.00 84.38 143 LEU A O 1
ATOM 1151 N N . PRO A 1 144 ? 14.958 -7.194 9.729 1.00 83.25 144 PRO A N 1
ATOM 1152 C CA . PRO A 1 144 ? 15.720 -8.432 9.718 1.00 83.25 144 PRO A CA 1
ATOM 1153 C C . PRO A 1 144 ? 17.224 -8.139 9.548 1.00 83.25 144 PRO A C 1
ATOM 1155 O O . PRO A 1 144 ? 17.570 -7.367 8.652 1.00 83.25 144 PRO A O 1
ATOM 1158 N N . PRO A 1 145 ? 18.126 -8.751 10.342 1.00 77.62 145 PRO A N 1
ATOM 1159 C CA . PRO A 1 145 ? 19.567 -8.468 10.291 1.00 77.62 145 PRO A CA 1
ATOM 1160 C C . PRO A 1 145 ? 20.200 -8.655 8.906 1.00 77.62 145 PRO A C 1
ATOM 1162 O O . PRO A 1 145 ? 21.114 -7.924 8.541 1.00 77.62 145 PRO A O 1
ATOM 1165 N N . ASP A 1 146 ? 19.682 -9.605 8.123 1.00 80.69 146 ASP A N 1
ATOM 1166 C CA . ASP A 1 146 ? 20.197 -9.958 6.794 1.00 80.69 146 ASP A CA 1
ATOM 1167 C C . ASP A 1 146 ? 19.570 -9.133 5.655 1.00 80.69 146 ASP A C 1
ATOM 1169 O O . ASP A 1 146 ? 19.774 -9.424 4.469 1.00 80.69 146 ASP A O 1
ATOM 1173 N N . THR A 1 147 ? 18.772 -8.115 5.989 1.00 82.38 147 THR A N 1
ATOM 1174 C CA . THR A 1 147 ? 18.149 -7.254 4.985 1.00 82.38 147 THR A CA 1
ATOM 1175 C C . THR A 1 147 ? 19.198 -6.432 4.238 1.00 82.38 147 THR A C 1
ATOM 1177 O O . THR A 1 147 ? 20.170 -5.939 4.806 1.00 82.38 147 THR A O 1
ATOM 1180 N N . LYS A 1 148 ? 18.979 -6.253 2.933 1.00 83.94 148 LYS A N 1
ATOM 1181 C CA . LYS A 1 148 ? 19.791 -5.364 2.084 1.00 83.94 148 LYS A CA 1
ATOM 1182 C C . LYS A 1 148 ? 19.146 -3.995 1.874 1.00 83.94 148 LYS A C 1
ATOM 1184 O O . LYS A 1 148 ? 19.625 -3.234 1.042 1.00 83.94 148 LYS A O 1
ATOM 1189 N N . ILE A 1 149 ? 18.052 -3.727 2.583 1.00 87.69 149 ILE A N 1
ATOM 1190 C CA . ILE A 1 149 ? 17.318 -2.468 2.506 1.00 87.69 149 ILE A CA 1
ATOM 1191 C C . ILE A 1 149 ? 18.069 -1.409 3.312 1.00 87.69 149 ILE A C 1
ATOM 1193 O O . ILE A 1 149 ? 18.321 -1.586 4.506 1.00 87.69 149 ILE A O 1
ATOM 1197 N N . ASP A 1 150 ? 18.399 -0.305 2.653 1.00 87.62 150 ASP A N 1
ATOM 1198 C CA . ASP A 1 150 ? 18.926 0.902 3.266 1.00 87.62 150 ASP A CA 1
ATOM 1199 C C . ASP A 1 150 ? 17.782 1.880 3.557 1.00 87.62 150 ASP A C 1
ATOM 1201 O O . ASP A 1 150 ? 17.251 2.540 2.664 1.00 87.62 150 ASP A O 1
ATOM 1205 N N . LEU A 1 151 ? 17.429 2.007 4.839 1.00 86.56 151 LEU A N 1
ATOM 1206 C CA . LEU A 1 151 ? 16.387 2.935 5.283 1.00 86.56 151 LEU A CA 1
ATOM 1207 C C . LEU A 1 151 ? 16.710 4.404 5.026 1.00 86.56 151 LEU A C 1
ATOM 1209 O O . LEU A 1 151 ? 15.793 5.212 5.052 1.00 86.56 151 LEU A O 1
ATOM 1213 N N . TYR A 1 152 ? 17.974 4.783 4.828 1.00 84.38 152 TYR A N 1
ATOM 1214 C CA . TYR A 1 152 ? 18.296 6.182 4.540 1.00 84.38 152 TYR A CA 1
ATOM 1215 C C . TYR A 1 152 ? 17.832 6.599 3.139 1.00 84.38 152 TYR A C 1
ATOM 1217 O O . TYR A 1 152 ? 17.459 7.749 2.925 1.00 84.38 152 TYR A O 1
ATOM 1225 N N . SER A 1 153 ? 17.848 5.660 2.194 1.00 85.44 153 SER A N 1
ATOM 1226 C CA . SER A 1 153 ? 17.434 5.869 0.805 1.00 85.44 153 SER A CA 1
ATOM 1227 C C . SER A 1 153 ? 16.072 5.244 0.479 1.00 85.44 153 SER A C 1
ATOM 1229 O O . SER A 1 153 ? 15.667 5.231 -0.688 1.00 85.44 153 SER A O 1
ATOM 1231 N N . TRP A 1 154 ? 15.378 4.693 1.483 1.00 88.94 154 TRP A N 1
ATOM 1232 C CA . TRP A 1 154 ? 14.066 4.073 1.310 1.00 88.94 154 TRP A CA 1
ATOM 1233 C C . TRP A 1 154 ? 13.023 5.137 0.992 1.00 88.94 154 TRP A C 1
ATOM 1235 O O . TRP A 1 154 ? 12.968 6.188 1.627 1.00 88.94 154 TRP A O 1
ATOM 1245 N N . ARG A 1 155 ? 12.165 4.846 0.021 1.00 89.69 155 ARG A N 1
ATOM 1246 C CA . ARG A 1 155 ? 10.963 5.624 -0.258 1.00 89.69 155 ARG A CA 1
ATOM 1247 C C . ARG A 1 155 ? 9.889 4.670 -0.732 1.00 89.69 155 ARG A C 1
ATOM 1249 O O . ARG A 1 155 ? 10.087 3.954 -1.713 1.00 89.69 155 ARG A O 1
ATOM 1256 N N . THR A 1 156 ? 8.756 4.698 -0.048 1.00 92.50 156 THR A N 1
ATOM 1257 C CA . THR A 1 156 ? 7.590 3.935 -0.474 1.00 92.50 156 THR A CA 1
ATOM 1258 C C . THR A 1 156 ? 7.041 4.543 -1.762 1.00 92.50 156 THR A C 1
ATOM 1260 O O . THR A 1 156 ? 6.666 5.713 -1.783 1.00 92.50 156 THR A O 1
ATOM 1263 N N . ASP A 1 157 ? 7.009 3.748 -2.828 1.00 91.69 157 ASP A N 1
ATOM 1264 C CA . ASP A 1 157 ? 6.384 4.104 -4.102 1.00 91.69 157 ASP A CA 1
ATOM 1265 C C . ASP A 1 157 ? 4.909 3.664 -4.131 1.00 91.69 157 ASP A C 1
ATOM 1267 O O . ASP A 1 157 ? 4.068 4.343 -4.715 1.00 91.69 157 ASP A O 1
ATOM 1271 N N . VAL A 1 158 ? 4.584 2.526 -3.499 1.00 93.25 158 VAL A N 1
ATOM 1272 C CA . VAL A 1 158 ? 3.209 2.011 -3.396 1.00 93.25 158 VAL A CA 1
ATOM 1273 C C . VAL A 1 158 ? 3.026 1.109 -2.171 1.00 93.25 158 VAL A C 1
ATOM 1275 O O . VAL A 1 158 ? 3.960 0.431 -1.734 1.00 93.25 158 VAL A O 1
ATOM 1278 N N . VAL A 1 159 ? 1.799 1.051 -1.648 1.00 96.44 159 VAL A N 1
ATOM 1279 C CA . VAL A 1 159 ? 1.367 0.055 -0.657 1.00 96.44 159 VAL A CA 1
ATOM 1280 C C . VAL A 1 159 ? 0.420 -0.936 -1.325 1.00 96.44 159 VAL A C 1
ATOM 1282 O O . VAL A 1 159 ? -0.598 -0.547 -1.895 1.00 96.44 159 VAL A O 1
ATOM 1285 N N . VAL A 1 160 ? 0.747 -2.226 -1.256 1.00 95.50 160 VAL A N 1
ATOM 1286 C CA . VAL A 1 160 ? -0.064 -3.310 -1.828 1.00 95.50 160 VAL A CA 1
ATOM 1287 C C . VAL A 1 160 ? -0.537 -4.284 -0.754 1.00 95.50 160 VAL A C 1
ATOM 1289 O O . VAL A 1 160 ? 0.020 -4.345 0.344 1.00 95.50 160 VAL A O 1
ATOM 1292 N N . ILE A 1 161 ? -1.567 -5.061 -1.086 1.00 95.44 161 ILE A N 1
ATOM 1293 C CA . ILE A 1 161 ? -2.265 -5.957 -0.157 1.00 95.44 161 ILE A CA 1
ATOM 1294 C C . ILE A 1 161 ? -2.112 -7.393 -0.657 1.00 95.44 161 ILE A C 1
ATOM 1296 O O . ILE A 1 161 ? -2.946 -7.879 -1.419 1.00 95.44 161 ILE A O 1
ATOM 1300 N N . PRO A 1 162 ? -1.006 -8.066 -0.310 1.00 91.25 162 PRO A N 1
ATOM 1301 C CA . PRO A 1 162 ? -0.687 -9.363 -0.891 1.00 91.25 162 PRO A CA 1
ATOM 1302 C C . PRO A 1 162 ? -1.448 -10.531 -0.264 1.00 91.25 162 PRO A C 1
ATOM 1304 O O . PRO A 1 162 ? -1.482 -11.619 -0.829 1.00 91.25 162 PRO A O 1
ATOM 1307 N N . THR A 1 163 ? -1.993 -10.339 0.935 1.00 90.75 163 THR A N 1
ATOM 1308 C CA . THR A 1 163 ? -2.789 -11.332 1.655 1.00 90.75 163 THR A CA 1
ATOM 1309 C C . THR A 1 163 ? -3.920 -10.622 2.388 1.00 90.75 163 THR A C 1
ATOM 1311 O O . THR A 1 163 ? -3.917 -9.404 2.541 1.00 90.75 163 THR A O 1
ATOM 1314 N N . ASP A 1 164 ? -4.868 -11.389 2.910 1.00 90.81 164 ASP A N 1
ATOM 1315 C CA . ASP A 1 164 ? -5.971 -10.906 3.742 1.00 90.81 164 ASP A CA 1
ATOM 1316 C C . ASP A 1 164 ? -5.545 -10.408 5.136 1.00 90.81 164 ASP A C 1
ATOM 1318 O O . ASP A 1 164 ? -6.389 -9.939 5.898 1.00 90.81 164 ASP A O 1
ATOM 1322 N N . ARG A 1 165 ? -4.250 -10.498 5.470 1.00 93.00 165 ARG A N 1
ATOM 1323 C CA . ARG A 1 165 ? -3.690 -10.112 6.775 1.00 93.00 165 ARG A CA 1
ATOM 1324 C C . ARG A 1 165 ? -2.583 -9.069 6.698 1.00 93.00 165 ARG A C 1
ATOM 1326 O O . ARG A 1 165 ? -2.286 -8.416 7.696 1.00 93.00 165 ARG A O 1
ATOM 1333 N N . CYS A 1 166 ? -1.942 -8.927 5.542 1.00 94.50 166 CYS A N 1
ATOM 1334 C CA . CYS A 1 166 ? -0.709 -8.166 5.436 1.00 94.50 166 CYS A CA 1
ATOM 1335 C C . CYS A 1 166 ? -0.856 -6.934 4.551 1.00 94.50 166 CYS A C 1
ATOM 1337 O O . CYS A 1 166 ? -1.510 -6.967 3.512 1.00 94.50 166 CYS A O 1
ATOM 1339 N N . LEU A 1 167 ? -0.138 -5.881 4.930 1.00 96.44 167 LEU A N 1
ATOM 1340 C CA . LEU A 1 167 ? 0.190 -4.766 4.048 1.00 96.44 167 LEU A CA 1
ATOM 1341 C C . LEU A 1 167 ? 1.657 -4.856 3.647 1.00 96.44 167 LEU A C 1
ATOM 1343 O O . LEU A 1 167 ? 2.498 -5.344 4.411 1.00 96.44 167 LEU A O 1
ATOM 1347 N N . CYS A 1 168 ? 1.957 -4.395 2.438 1.00 96.19 168 CYS A N 1
ATOM 1348 C CA . CYS A 1 168 ? 3.296 -4.433 1.887 1.00 96.19 168 CYS A CA 1
ATOM 1349 C C . CYS A 1 168 ? 3.691 -3.083 1.288 1.00 96.19 168 CYS A C 1
ATOM 1351 O O . CYS A 1 168 ? 3.137 -2.671 0.272 1.00 96.19 168 CYS A O 1
ATOM 1353 N N . TRP A 1 169 ? 4.688 -2.437 1.885 1.00 96.69 169 TRP A N 1
ATOM 1354 C CA . TRP A 1 169 ? 5.283 -1.195 1.394 1.00 96.69 169 TRP A CA 1
ATOM 1355 C C . TRP A 1 169 ? 6.369 -1.528 0.377 1.00 96.69 169 TRP A C 1
ATOM 1357 O O . TRP A 1 169 ? 7.265 -2.327 0.659 1.00 96.69 169 TRP A O 1
ATOM 1367 N N . VAL A 1 170 ? 6.274 -0.960 -0.819 1.00 95.12 170 VAL A N 1
ATOM 1368 C CA . VAL A 1 170 ? 7.157 -1.272 -1.944 1.00 95.12 170 VAL A CA 1
ATOM 1369 C C . VAL A 1 170 ? 8.030 -0.065 -2.253 1.00 95.12 170 VAL A C 1
ATOM 1371 O O . VAL A 1 170 ? 7.515 1.024 -2.478 1.00 95.12 170 VAL A O 1
ATOM 1374 N N . ASP A 1 171 ? 9.338 -0.289 -2.308 1.00 93.25 171 ASP A N 1
ATOM 1375 C CA . ASP A 1 171 ? 10.311 0.594 -2.948 1.00 93.25 171 ASP A CA 1
ATOM 1376 C C . ASP A 1 171 ? 10.850 -0.148 -4.179 1.00 93.25 171 ASP A C 1
ATOM 1378 O O . ASP A 1 171 ? 11.505 -1.195 -4.065 1.00 93.25 171 ASP A O 1
ATOM 1382 N N . TYR A 1 172 ? 10.579 0.378 -5.370 1.00 91.31 172 TYR A N 1
ATOM 1383 C CA . TYR A 1 172 ? 10.918 -0.268 -6.638 1.00 91.31 172 TYR A CA 1
ATOM 1384 C C . TYR A 1 172 ? 12.429 -0.452 -6.873 1.00 91.31 172 TYR A C 1
ATOM 1386 O O . TYR A 1 172 ? 12.823 -1.217 -7.760 1.00 91.31 172 TYR A O 1
ATOM 1394 N N . TYR A 1 173 ? 13.280 0.184 -6.065 1.00 88.56 173 TYR A N 1
ATOM 1395 C CA . TYR A 1 173 ? 14.742 0.157 -6.172 1.00 88.56 173 TYR A CA 1
ATOM 1396 C C . TYR A 1 173 ? 15.403 -0.643 -5.057 1.00 88.56 173 TYR A C 1
ATOM 1398 O O . TYR A 1 173 ? 16.572 -1.012 -5.183 1.00 88.56 173 TYR A O 1
ATOM 1406 N N . GLN A 1 174 ? 14.678 -0.924 -3.976 1.00 89.62 174 GLN A N 1
ATOM 1407 C CA . GLN A 1 174 ? 15.242 -1.596 -2.809 1.00 89.62 174 GLN A CA 1
ATOM 1408 C C . GLN A 1 174 ? 14.576 -2.928 -2.494 1.00 89.62 174 GLN A C 1
ATOM 1410 O O . GLN A 1 174 ? 15.268 -3.897 -2.160 1.00 89.62 174 GLN A O 1
ATOM 1415 N N . GLY A 1 175 ? 13.251 -3.013 -2.595 1.00 92.62 175 GLY A N 1
ATOM 1416 C CA . GLY A 1 175 ? 12.544 -4.174 -2.085 1.00 92.62 175 GLY A CA 1
ATOM 1417 C C . GLY A 1 175 ? 11.117 -3.903 -1.654 1.00 92.62 175 GLY A C 1
ATOM 1418 O O . GLY A 1 175 ? 10.505 -2.880 -1.930 1.00 92.62 175 GLY A O 1
ATOM 1419 N N . MET A 1 176 ? 10.597 -4.876 -0.929 1.00 94.44 176 MET A N 1
ATOM 1420 C CA . MET A 1 176 ? 9.263 -4.856 -0.366 1.00 94.44 176 MET A CA 1
ATOM 1421 C C . MET A 1 176 ? 9.362 -5.151 1.130 1.00 94.44 176 MET A C 1
ATOM 1423 O O . MET A 1 176 ? 10.141 -6.009 1.554 1.00 94.44 176 MET A O 1
ATOM 1427 N N . LEU A 1 177 ? 8.570 -4.445 1.924 1.00 94.94 177 LEU A N 1
ATOM 1428 C CA . LEU A 1 177 ? 8.471 -4.589 3.367 1.00 94.94 177 LEU A CA 1
ATOM 1429 C C . LEU A 1 177 ? 7.054 -5.025 3.721 1.00 94.94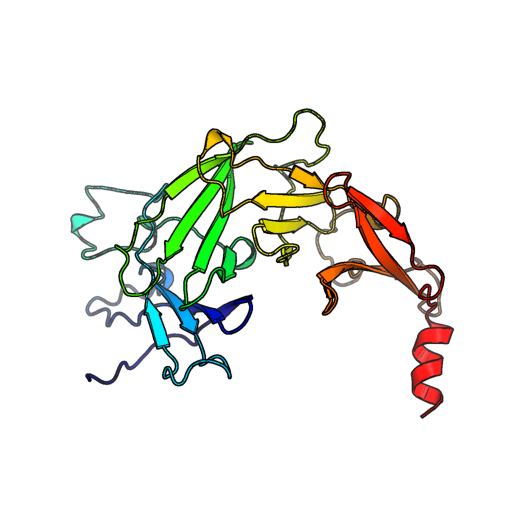 177 LEU A C 1
ATOM 1431 O O . LEU A 1 177 ? 6.110 -4.256 3.589 1.00 94.94 177 LEU A O 1
ATOM 1435 N N . LEU A 1 178 ? 6.917 -6.273 4.155 1.00 94.75 178 LEU A N 1
ATOM 1436 C CA . LEU A 1 178 ? 5.648 -6.911 4.477 1.00 94.75 178 LEU A CA 1
ATOM 1437 C C . LEU A 1 178 ? 5.432 -6.934 5.991 1.00 94.75 178 LEU A C 1
ATOM 1439 O O . LEU A 1 178 ? 6.332 -7.346 6.729 1.00 94.75 178 LEU A O 1
ATOM 1443 N N . VAL A 1 179 ? 4.235 -6.564 6.445 1.00 95.00 179 VAL A N 1
ATOM 1444 C CA . VAL A 1 179 ? 3.835 -6.665 7.857 1.00 95.00 179 VAL A CA 1
ATOM 1445 C C . VAL A 1 179 ? 2.447 -7.287 7.968 1.00 95.00 179 VAL A C 1
ATOM 1447 O O . VAL A 1 179 ? 1.529 -6.851 7.276 1.00 95.00 179 VAL A O 1
ATOM 1450 N N . ASP A 1 180 ? 2.289 -8.275 8.857 1.00 94.62 180 ASP A N 1
ATOM 1451 C CA . ASP A 1 180 ? 0.969 -8.743 9.306 1.00 94.62 180 ASP A CA 1
ATOM 1452 C C . ASP A 1 180 ? 0.370 -7.672 10.228 1.00 94.62 180 ASP A C 1
ATOM 1454 O O . ASP A 1 180 ? 0.845 -7.449 11.345 1.00 94.62 180 ASP A O 1
ATOM 1458 N N . VAL A 1 181 ? -0.644 -6.964 9.731 1.00 94.25 181 VAL A N 1
ATOM 1459 C CA . VAL A 1 181 ? -1.317 -5.890 10.475 1.00 94.25 181 VAL A CA 1
ATOM 1460 C C . VAL A 1 181 ? -2.463 -6.417 11.341 1.00 94.25 181 VAL A C 1
ATOM 1462 O O . VAL A 1 181 ? -3.084 -5.637 12.055 1.00 94.25 181 VAL A O 1
ATOM 1465 N N . LEU A 1 182 ? -2.726 -7.727 11.297 1.00 93.50 182 LEU A N 1
ATOM 1466 C CA . LEU A 1 182 ? -3.719 -8.433 12.109 1.00 93.50 182 LEU A CA 1
ATOM 1467 C C . LEU A 1 182 ? -3.063 -9.342 13.161 1.00 93.50 182 LEU A C 1
ATOM 1469 O O . LEU A 1 182 ? -3.714 -10.253 13.674 1.00 93.50 182 LEU A O 1
ATOM 1473 N N . ALA A 1 183 ? -1.769 -9.165 13.438 1.00 91.06 183 ALA A N 1
ATOM 1474 C CA . ALA A 1 183 ? -1.063 -9.918 14.468 1.00 91.06 183 ALA A CA 1
ATOM 1475 C C . ALA A 1 183 ? -1.683 -9.666 15.856 1.00 91.06 183 ALA A C 1
ATOM 1477 O O . ALA A 1 183 ? -1.934 -8.517 16.220 1.00 91.06 183 ALA A O 1
ATOM 1478 N N . ASP A 1 184 ? -1.889 -10.727 16.645 1.00 83.06 184 ASP A N 1
ATOM 1479 C CA . ASP A 1 184 ? -2.585 -10.634 17.940 1.00 83.06 184 ASP A CA 1
ATOM 1480 C C . ASP A 1 184 ? -1.768 -9.863 18.986 1.00 83.06 184 ASP A C 1
ATOM 1482 O O . ASP A 1 184 ? -2.317 -9.284 19.926 1.00 83.06 184 ASP A O 1
ATOM 1486 N N . THR A 1 185 ? -0.438 -9.866 18.847 1.00 78.94 185 THR A N 1
ATOM 1487 C CA . THR A 1 185 ? 0.472 -9.154 19.747 1.00 78.94 185 THR A CA 1
ATOM 1488 C C . THR A 1 185 ? 1.541 -8.364 18.986 1.00 78.94 185 THR A C 1
ATOM 1490 O O . THR A 1 185 ? 1.981 -8.787 17.912 1.00 78.94 185 THR A O 1
ATOM 1493 N N . PRO A 1 186 ? 2.052 -7.252 19.557 1.00 74.56 186 PRO A N 1
ATOM 1494 C CA . PRO A 1 186 ? 3.166 -6.506 18.967 1.00 74.56 186 PRO A CA 1
ATOM 1495 C C . PRO A 1 186 ? 4.419 -7.361 18.710 1.00 74.56 186 PRO A C 1
ATOM 1497 O O . PRO A 1 186 ? 5.125 -7.138 17.735 1.00 74.56 186 PRO A O 1
ATOM 1500 N N . ASP A 1 187 ? 4.672 -8.391 19.526 1.00 75.12 187 ASP A N 1
ATOM 1501 C CA . ASP A 1 187 ? 5.821 -9.299 19.354 1.00 75.12 187 ASP A CA 1
ATOM 1502 C C . ASP A 1 187 ? 5.689 -10.227 18.128 1.00 75.12 187 ASP A C 1
ATOM 1504 O O . ASP A 1 187 ? 6.686 -10.727 17.582 1.00 75.12 187 ASP A O 1
ATOM 1508 N N . GLN A 1 188 ? 4.450 -10.487 17.702 1.00 81.50 188 GLN A N 1
ATOM 1509 C CA . GLN A 1 188 ? 4.130 -11.221 16.478 1.00 81.50 188 GLN A CA 1
ATOM 1510 C C . GLN A 1 188 ? 4.130 -10.314 15.245 1.00 81.50 188 GLN A C 1
ATOM 1512 O O . GLN A 1 188 ? 4.306 -10.813 14.132 1.00 81.50 188 GLN A O 1
ATOM 1517 N N . GLN A 1 189 ? 3.981 -9.001 15.436 1.00 84.56 189 GLN A N 1
ATOM 1518 C CA . GLN A 1 189 ? 4.029 -7.998 14.382 1.00 84.56 189 GLN A CA 1
ATOM 1519 C C . GLN A 1 189 ? 5.470 -7.841 13.880 1.00 84.56 189 GLN A C 1
ATOM 1521 O O . GLN A 1 189 ? 6.229 -6.965 14.289 1.00 84.56 189 GLN A O 1
ATOM 1526 N N . ARG A 1 190 ? 5.881 -8.767 13.010 1.00 85.44 190 ARG A N 1
ATOM 1527 C CA . ARG A 1 190 ? 7.236 -8.843 12.463 1.00 85.44 190 ARG A CA 1
ATOM 1528 C C . ARG A 1 190 ? 7.279 -8.312 11.043 1.00 85.44 190 ARG A C 1
ATOM 1530 O O . ARG A 1 190 ? 6.397 -8.572 10.230 1.00 85.44 190 ARG A O 1
ATOM 1537 N N . LEU A 1 191 ? 8.365 -7.608 10.755 1.00 90.62 191 LEU A N 1
ATOM 1538 C CA . LEU A 1 191 ? 8.678 -7.113 9.429 1.00 90.62 191 LEU A CA 1
ATOM 1539 C C . LEU A 1 191 ? 9.377 -8.203 8.612 1.00 90.62 191 LEU A C 1
ATOM 1541 O O . LEU A 1 191 ? 10.380 -8.778 9.046 1.00 90.62 191 LEU A O 1
ATOM 1545 N N . HIS A 1 192 ? 8.887 -8.452 7.403 1.00 91.69 192 HIS A N 1
ATOM 1546 C CA . HIS A 1 192 ? 9.510 -9.359 6.447 1.00 91.69 192 HIS A CA 1
ATOM 1547 C C . HIS A 1 192 ? 9.985 -8.581 5.219 1.00 91.69 192 HIS A C 1
ATOM 1549 O O . HIS A 1 192 ? 9.191 -7.962 4.516 1.00 91.69 192 HIS A O 1
ATOM 1555 N N . SER A 1 193 ? 11.292 -8.614 4.952 1.00 92.62 193 SER A N 1
ATOM 1556 C CA . SER A 1 193 ? 11.871 -8.011 3.750 1.00 92.62 193 SER A CA 1
ATOM 1557 C C . SER A 1 193 ? 11.838 -8.997 2.584 1.00 92.62 193 SER A C 1
ATOM 1559 O O . SER A 1 193 ? 12.435 -10.073 2.667 1.00 92.62 193 SER A O 1
ATOM 1561 N N . ILE A 1 194 ? 11.212 -8.610 1.478 1.00 93.00 194 ILE A N 1
ATOM 1562 C CA . ILE A 1 194 ? 11.192 -9.369 0.228 1.00 93.00 194 ILE A CA 1
ATOM 1563 C C . ILE A 1 194 ? 12.054 -8.634 -0.796 1.00 93.00 194 ILE A C 1
ATOM 1565 O O . ILE A 1 194 ? 11.874 -7.447 -1.066 1.00 93.00 194 ILE A O 1
ATOM 1569 N N . ARG A 1 195 ? 13.015 -9.350 -1.381 1.00 91.44 195 ARG A N 1
ATOM 1570 C CA . ARG A 1 195 ? 13.904 -8.791 -2.400 1.00 91.44 195 ARG A CA 1
ATOM 1571 C C . ARG A 1 195 ? 13.231 -8.849 -3.769 1.00 91.44 195 ARG A C 1
ATOM 1573 O O . ARG A 1 195 ? 12.693 -9.889 -4.139 1.00 91.44 195 ARG A O 1
ATOM 1580 N N . LEU A 1 196 ? 13.314 -7.766 -4.539 1.00 92.38 196 LEU A N 1
ATOM 1581 C CA . LEU A 1 196 ? 12.905 -7.775 -5.945 1.00 92.38 196 LEU A CA 1
ATOM 1582 C C . LEU A 1 196 ? 13.893 -8.596 -6.803 1.00 92.38 196 LEU A C 1
ATOM 1584 O O . LEU A 1 196 ? 15.046 -8.808 -6.400 1.00 92.38 196 LEU A O 1
ATOM 1588 N N . PRO A 1 197 ? 13.486 -9.057 -8.000 1.00 92.00 197 PRO A N 1
ATOM 1589 C CA . PRO A 1 197 ? 14.376 -9.735 -8.933 1.00 92.00 197 PRO A CA 1
ATOM 1590 C C . PRO A 1 197 ? 15.654 -8.933 -9.194 1.00 92.00 197 PRO A C 1
ATOM 1592 O O . PRO A 1 197 ? 15.613 -7.732 -9.452 1.00 92.00 197 PRO A O 1
ATOM 1595 N N . ALA A 1 198 ? 16.807 -9.607 -9.201 1.00 89.06 198 ALA A N 1
ATOM 1596 C CA . ALA A 1 198 ? 18.103 -8.941 -9.357 1.00 89.06 198 ALA A CA 1
ATOM 1597 C C . ALA A 1 198 ? 18.215 -8.113 -10.650 1.00 89.06 198 ALA A C 1
ATOM 1599 O O . ALA A 1 198 ? 18.942 -7.129 -10.669 1.00 89.06 198 ALA A O 1
ATOM 1600 N N . GLN A 1 199 ? 17.502 -8.498 -11.716 1.00 86.31 199 GLN A N 1
ATOM 1601 C CA . GLN A 1 199 ? 17.442 -7.734 -12.964 1.00 86.31 199 GLN A CA 1
ATOM 1602 C C . GLN A 1 199 ? 16.662 -6.417 -12.809 1.00 86.31 199 GLN A C 1
ATOM 1604 O O . GLN A 1 199 ? 17.095 -5.416 -13.367 1.00 86.31 199 GLN A O 1
ATOM 1609 N N . ALA A 1 200 ? 15.580 -6.395 -12.022 1.00 83.56 200 ALA A N 1
ATOM 1610 C CA . ALA A 1 200 ? 14.799 -5.188 -11.735 1.00 83.56 200 ALA A CA 1
ATOM 1611 C C . ALA A 1 200 ? 15.569 -4.182 -10.861 1.00 83.56 200 ALA A C 1
ATOM 1613 O O . ALA A 1 200 ? 15.448 -2.973 -11.051 1.00 83.56 200 ALA A O 1
ATOM 1614 N N . LEU A 1 201 ? 16.442 -4.682 -9.980 1.00 81.50 201 LEU A N 1
ATOM 1615 C CA . LEU A 1 201 ? 17.297 -3.883 -9.088 1.00 81.50 201 LEU A CA 1
ATOM 1616 C C . LEU A 1 201 ? 18.549 -3.286 -9.766 1.00 81.50 201 LEU A C 1
ATOM 1618 O O . LEU A 1 201 ? 19.417 -2.748 -9.082 1.00 81.50 201 LEU A O 1
ATOM 1622 N N . LYS A 1 202 ? 18.716 -3.428 -11.088 1.00 72.25 202 LYS A N 1
ATOM 1623 C CA . LYS A 1 202 ? 19.942 -2.983 -11.779 1.00 72.25 202 LYS A CA 1
ATOM 1624 C C . LYS A 1 202 ? 20.045 -1.473 -11.985 1.00 72.25 202 LYS A C 1
ATOM 1626 O O . LYS A 1 202 ? 21.158 -1.002 -12.197 1.00 72.25 202 LYS A O 1
ATOM 1631 N N . SER A 1 203 ? 18.939 -0.730 -11.933 1.00 65.12 203 SER A N 1
ATOM 1632 C CA . SER A 1 203 ? 18.989 0.735 -11.993 1.00 65.12 203 SER A CA 1
ATOM 1633 C C . SER A 1 203 ? 18.887 1.323 -10.589 1.00 65.12 203 SER A C 1
ATOM 1635 O O . SER A 1 203 ? 18.258 0.750 -9.699 1.00 65.12 203 SER A O 1
ATOM 1637 N N . ARG A 1 204 ? 19.569 2.450 -10.392 1.00 65.00 204 ARG A N 1
ATOM 1638 C CA . ARG A 1 204 ? 19.442 3.265 -9.185 1.00 65.00 204 ARG A CA 1
ATOM 1639 C C . ARG A 1 204 ? 18.260 4.206 -9.375 1.00 65.00 204 ARG A C 1
ATOM 1641 O O . ARG A 1 204 ? 17.945 4.544 -10.511 1.00 65.00 204 ARG A O 1
ATOM 1648 N N . ARG A 1 205 ? 17.658 4.652 -8.274 1.00 70.94 205 ARG A N 1
ATOM 1649 C CA . ARG A 1 205 ? 16.712 5.768 -8.304 1.00 70.94 205 ARG A CA 1
ATOM 1650 C C . ARG A 1 205 ? 17.491 7.004 -8.763 1.00 70.94 205 ARG A C 1
ATOM 1652 O O . ARG A 1 205 ? 18.378 7.462 -8.039 1.00 70.94 205 ARG A O 1
ATOM 1659 N N . ILE A 1 206 ? 17.256 7.454 -9.993 1.00 61.25 206 ILE A N 1
ATOM 1660 C CA . ILE A 1 206 ? 17.925 8.632 -10.556 1.00 61.25 206 ILE A CA 1
ATOM 1661 C C . ILE A 1 206 ? 17.214 9.871 -10.004 1.00 61.25 206 ILE A C 1
ATOM 1663 O O . ILE A 1 206 ? 15.999 9.879 -9.818 1.00 61.25 206 ILE A O 1
ATOM 1667 N N . TYR A 1 207 ? 17.976 10.911 -9.666 1.00 56.56 207 TYR A N 1
ATOM 1668 C CA . TYR A 1 207 ? 17.387 12.222 -9.415 1.00 56.56 207 TYR A CA 1
ATOM 1669 C C . TYR A 1 207 ? 16.929 12.740 -10.778 1.00 56.56 207 TYR A C 1
ATOM 1671 O O . TYR A 1 207 ? 17.785 13.010 -11.611 1.00 56.56 207 TYR A O 1
ATOM 1679 N N . ASN A 1 208 ? 15.618 12.762 -11.027 1.00 51.34 208 ASN A N 1
ATOM 1680 C CA . ASN A 1 208 ? 15.030 13.037 -12.342 1.00 51.34 208 ASN A CA 1
ATOM 1681 C C . ASN A 1 208 ? 15.606 14.316 -12.983 1.00 51.34 208 ASN A C 1
ATOM 1683 O O . ASN A 1 208 ? 15.118 15.414 -12.715 1.00 51.34 208 ASN A O 1
ATOM 1687 N N . ASP A 1 209 ? 16.593 14.172 -13.867 1.00 50.66 209 ASP A N 1
ATOM 1688 C CA . ASP A 1 209 ? 16.864 15.155 -14.908 1.00 50.66 209 ASP A CA 1
ATOM 1689 C C . ASP A 1 209 ? 15.897 14.856 -16.057 1.00 50.66 209 ASP A C 1
ATOM 1691 O O . ASP A 1 209 ? 15.675 13.702 -16.416 1.00 50.66 209 ASP A O 1
ATOM 1695 N N . ALA A 1 210 ? 15.300 15.892 -16.645 1.00 50.66 210 ALA A N 1
ATOM 1696 C CA . ALA A 1 210 ? 14.202 15.782 -17.614 1.00 50.66 210 ALA A CA 1
ATOM 1697 C C . ALA A 1 210 ? 14.519 14.997 -18.916 1.00 50.66 210 ALA A C 1
ATOM 1699 O O . ALA A 1 210 ? 13.662 14.919 -19.793 1.00 50.66 210 ALA A O 1
ATOM 1700 N N . GLY A 1 211 ? 15.734 14.457 -19.065 1.00 53.56 211 GLY A N 1
ATOM 1701 C CA . GLY A 1 211 ? 16.203 13.715 -20.237 1.00 53.56 211 GLY A CA 1
ATOM 1702 C C . GLY A 1 211 ? 16.519 12.232 -20.012 1.00 53.56 211 GLY A C 1
ATOM 1703 O O . GLY A 1 211 ? 16.837 11.573 -20.994 1.00 53.56 211 GLY A O 1
ATOM 1704 N N . ASP A 1 212 ? 16.435 11.714 -18.781 1.00 56.25 212 ASP A N 1
ATOM 1705 C CA . ASP A 1 212 ? 16.694 10.297 -18.467 1.00 56.25 212 ASP A CA 1
ATOM 1706 C C . ASP A 1 212 ? 15.459 9.703 -17.764 1.00 56.25 212 ASP A C 1
ATOM 1708 O O . ASP A 1 212 ? 15.282 9.900 -16.555 1.00 56.25 212 ASP A O 1
ATOM 1712 N N . PRO A 1 213 ? 14.517 9.099 -18.514 1.00 55.53 213 PRO A N 1
ATOM 1713 C CA . PRO A 1 213 ? 13.307 8.553 -17.925 1.00 55.53 213 PRO A CA 1
ATOM 1714 C C . PRO A 1 213 ? 13.661 7.384 -17.003 1.00 55.53 213 PRO A C 1
ATOM 1716 O O . PRO A 1 213 ? 14.278 6.401 -17.398 1.00 55.53 213 PRO A O 1
ATOM 1719 N N . ASP A 1 214 ? 13.241 7.490 -15.747 1.00 61.91 214 ASP A N 1
ATOM 1720 C CA . ASP A 1 214 ? 13.394 6.417 -14.775 1.00 61.91 214 ASP A CA 1
ATOM 1721 C C . ASP A 1 214 ? 12.700 5.140 -15.294 1.00 61.91 214 ASP A C 1
ATOM 1723 O O . ASP A 1 214 ? 11.512 5.210 -15.643 1.00 61.91 214 ASP A O 1
ATOM 1727 N N . PRO A 1 215 ? 13.387 3.977 -15.368 1.00 66.88 215 PRO A N 1
ATOM 1728 C CA . PRO A 1 215 ? 12.776 2.764 -15.885 1.00 66.88 215 PRO A CA 1
ATOM 1729 C C . PRO A 1 215 ? 11.508 2.444 -15.098 1.00 66.88 215 PRO A C 1
ATOM 1731 O O . PRO A 1 215 ? 11.551 2.192 -13.888 1.00 66.88 215 PRO A O 1
ATOM 1734 N N . PHE A 1 216 ? 10.373 2.468 -15.802 1.00 78.69 216 PHE A N 1
ATOM 1735 C CA . PHE A 1 216 ? 9.066 2.293 -15.187 1.00 78.69 216 PHE A CA 1
ATOM 1736 C C . PHE A 1 216 ? 9.007 0.940 -14.484 1.00 78.69 216 PHE A C 1
ATOM 1738 O O . PHE A 1 216 ? 9.232 -0.110 -15.094 1.00 78.69 216 PHE A O 1
ATOM 1745 N N . ARG A 1 217 ? 8.676 0.964 -13.194 1.00 87.75 217 ARG A N 1
ATOM 1746 C CA . ARG A 1 217 ? 8.456 -0.220 -12.369 1.00 87.75 217 ARG A CA 1
ATOM 1747 C C . ARG A 1 217 ? 7.101 -0.111 -11.707 1.00 87.75 217 ARG A C 1
ATOM 1749 O O . ARG A 1 217 ? 6.711 0.956 -11.249 1.00 87.75 217 ARG A O 1
ATOM 1756 N N . CYS A 1 218 ? 6.391 -1.227 -11.658 1.00 91.38 218 CYS A N 1
ATOM 1757 C CA . CYS A 1 218 ? 5.097 -1.285 -11.003 1.00 91.38 218 CYS A CA 1
ATOM 1758 C C . CYS A 1 218 ? 4.899 -2.651 -10.361 1.00 91.38 218 CYS A C 1
ATOM 1760 O O . CYS A 1 218 ? 5.114 -3.680 -11.005 1.00 91.38 218 CYS A O 1
ATOM 1762 N N . VAL A 1 219 ? 4.484 -2.651 -9.096 1.00 94.19 219 VAL A N 1
ATOM 1763 C CA . VAL A 1 219 ? 4.032 -3.849 -8.389 1.00 94.19 219 VAL A CA 1
ATOM 1764 C C . VAL A 1 219 ? 2.525 -3.759 -8.227 1.00 94.19 219 VAL A C 1
ATOM 1766 O O . VAL A 1 219 ? 2.002 -2.746 -7.772 1.00 94.19 219 VAL A O 1
ATOM 1769 N N . SER A 1 220 ? 1.830 -4.834 -8.576 1.00 93.44 220 SER A N 1
ATOM 1770 C CA . SER A 1 220 ? 0.380 -4.939 -8.424 1.00 93.44 220 SER A CA 1
ATOM 1771 C C . SER A 1 220 ? -0.014 -6.326 -7.935 1.00 93.44 220 SER A C 1
ATOM 1773 O O . SER A 1 220 ? 0.735 -7.293 -8.094 1.00 93.44 220 SER A O 1
ATOM 1775 N N . VAL A 1 221 ? -1.190 -6.404 -7.321 1.00 93.19 221 VAL A N 1
ATOM 1776 C CA . VAL A 1 221 ? -1.837 -7.661 -6.942 1.00 93.19 221 VAL A CA 1
ATOM 1777 C C . VAL A 1 221 ? -2.912 -7.945 -7.984 1.00 93.19 221 VAL A C 1
ATOM 1779 O O . VAL A 1 221 ? -3.727 -7.069 -8.278 1.00 93.19 221 VAL A O 1
ATOM 1782 N N . THR A 1 222 ? -2.880 -9.132 -8.578 1.00 91.50 222 THR A N 1
ATOM 1783 C CA . THR A 1 222 ? -3.859 -9.580 -9.572 1.00 91.50 222 THR A CA 1
ATOM 1784 C C . THR A 1 222 ? -5.108 -10.158 -8.905 1.00 91.50 222 THR A C 1
ATOM 1786 O O . THR A 1 222 ? -5.158 -10.361 -7.692 1.00 91.50 222 THR A O 1
ATOM 1789 N N . ASP A 1 223 ? -6.147 -10.394 -9.699 1.00 87.19 223 ASP A N 1
ATOM 1790 C CA . ASP A 1 223 ? -7.440 -10.935 -9.262 1.00 87.19 223 ASP A CA 1
ATOM 1791 C C . ASP A 1 223 ? -7.339 -12.332 -8.627 1.00 87.19 223 ASP A C 1
ATOM 1793 O O . ASP A 1 223 ? -8.082 -12.651 -7.700 1.00 87.19 223 ASP A O 1
ATOM 1797 N N . ASP A 1 224 ? -6.383 -13.139 -9.079 1.00 88.56 224 ASP A N 1
ATOM 1798 C CA . ASP A 1 224 ? -6.026 -14.436 -8.497 1.00 88.56 224 ASP A CA 1
ATOM 1799 C C . ASP A 1 224 ? -5.192 -14.329 -7.198 1.00 88.56 224 ASP A C 1
ATOM 1801 O O . ASP A 1 224 ? -4.814 -15.350 -6.621 1.00 88.56 224 ASP A O 1
ATOM 1805 N N . GLY A 1 225 ? -4.894 -13.110 -6.735 1.00 86.94 225 GLY A N 1
ATOM 1806 C CA . GLY A 1 225 ? -4.079 -12.836 -5.549 1.00 86.94 225 GLY A CA 1
ATOM 1807 C C . GLY A 1 225 ? -2.568 -12.948 -5.775 1.00 86.94 225 GLY A C 1
ATOM 1808 O O . GLY A 1 225 ? -1.795 -12.795 -4.825 1.00 86.94 225 GLY A O 1
ATOM 1809 N N . SER A 1 226 ? -2.114 -13.203 -7.005 1.00 91.38 226 SER A N 1
ATOM 1810 C CA . SER A 1 226 ? -0.687 -13.202 -7.328 1.00 91.38 226 SER A CA 1
ATOM 1811 C C . SER A 1 226 ? -0.120 -11.780 -7.281 1.00 91.38 226 SER A C 1
ATOM 1813 O O . SER A 1 226 ? -0.777 -10.808 -7.640 1.00 91.38 226 SER A O 1
ATOM 1815 N N . ILE A 1 227 ? 1.141 -11.633 -6.872 1.00 95.31 227 ILE A N 1
ATOM 1816 C CA . ILE A 1 227 ? 1.842 -10.349 -6.996 1.00 95.31 227 ILE A CA 1
ATOM 1817 C C . ILE A 1 227 ? 2.646 -10.361 -8.286 1.00 95.31 227 ILE A C 1
ATOM 1819 O O . ILE A 1 227 ? 3.501 -11.234 -8.479 1.00 95.31 227 ILE A O 1
ATOM 1823 N N . LYS A 1 228 ? 2.418 -9.358 -9.131 1.00 95.19 228 LYS A N 1
ATOM 1824 C CA . LYS A 1 228 ? 3.199 -9.128 -10.342 1.00 95.19 228 LYS A CA 1
ATOM 1825 C C . LYS A 1 228 ? 4.061 -7.885 -10.218 1.00 95.19 228 LYS A C 1
ATOM 1827 O O . LYS A 1 228 ? 3.607 -6.843 -9.756 1.00 95.19 228 LYS A O 1
ATOM 1832 N N . LEU A 1 229 ? 5.300 -8.012 -10.675 1.00 95.12 229 LEU A N 1
ATOM 1833 C CA . LEU A 1 229 ? 6.205 -6.901 -10.930 1.00 95.12 229 LEU A CA 1
ATOM 1834 C C . LEU A 1 229 ? 6.332 -6.736 -12.440 1.00 95.12 229 LEU A C 1
ATOM 1836 O O . LEU A 1 229 ? 6.671 -7.693 -13.134 1.00 95.12 229 LEU A O 1
ATOM 1840 N N . VAL A 1 230 ? 6.133 -5.520 -12.927 1.00 92.81 230 VAL A N 1
ATOM 1841 C CA . VAL A 1 230 ? 6.446 -5.112 -14.297 1.00 92.81 230 VAL A CA 1
ATOM 1842 C C . VAL A 1 230 ? 7.639 -4.168 -14.241 1.00 92.81 230 VAL A C 1
ATOM 1844 O O . VAL A 1 230 ? 7.718 -3.310 -13.361 1.00 92.81 230 VAL A O 1
ATOM 1847 N N . SER A 1 231 ? 8.594 -4.333 -15.150 1.00 90.12 231 SER A N 1
ATOM 1848 C CA . SER A 1 231 ? 9.687 -3.378 -15.339 1.00 90.12 231 SER A CA 1
ATOM 1849 C C . SER A 1 231 ? 9.931 -3.139 -16.821 1.00 90.12 231 SER A C 1
ATOM 1851 O O . SER A 1 231 ? 10.026 -4.095 -17.594 1.00 90.12 231 SER A O 1
ATOM 1853 N N . ILE A 1 232 ? 10.055 -1.871 -17.194 1.00 87.19 232 ILE A N 1
ATOM 1854 C CA . ILE A 1 232 ? 10.429 -1.428 -18.534 1.00 87.19 232 ILE A CA 1
ATOM 1855 C C . ILE A 1 232 ? 11.893 -1.015 -18.470 1.00 87.19 232 ILE A C 1
ATOM 1857 O O . ILE A 1 232 ? 12.264 -0.171 -17.659 1.00 87.19 232 ILE A O 1
ATOM 1861 N N . PHE A 1 233 ? 12.730 -1.662 -19.273 1.00 82.75 233 PHE A N 1
ATOM 1862 C CA . PHE A 1 233 ? 14.143 -1.323 -19.381 1.00 82.75 233 PHE A CA 1
ATOM 1863 C C . PHE A 1 233 ? 14.377 -0.615 -20.697 1.00 82.75 233 PHE A C 1
ATOM 1865 O O . PHE A 1 233 ? 14.225 -1.241 -21.748 1.00 82.75 233 PHE A O 1
ATOM 1872 N N . ASP A 1 234 ? 14.811 0.633 -20.623 1.00 76.81 234 ASP A N 1
ATOM 1873 C CA . ASP A 1 234 ? 15.358 1.317 -21.780 1.00 76.81 234 ASP A CA 1
ATOM 1874 C C . ASP A 1 234 ? 16.747 0.757 -22.072 1.00 76.81 234 ASP A C 1
ATOM 1876 O O . ASP A 1 234 ? 17.568 0.502 -21.178 1.00 76.81 234 ASP A O 1
ATOM 1880 N N . LYS A 1 235 ? 17.006 0.500 -23.348 1.00 65.62 235 LYS A N 1
ATOM 1881 C CA . LYS A 1 235 ? 18.378 0.378 -23.818 1.00 65.62 235 LYS A CA 1
ATOM 1882 C C . LYS A 1 235 ? 18.859 1.808 -24.011 1.00 65.62 235 LYS A C 1
ATOM 1884 O O . LYS A 1 235 ? 18.129 2.601 -24.586 1.00 65.62 235 LYS A O 1
ATOM 1889 N N . ASP A 1 236 ? 20.071 2.124 -23.573 1.00 58.81 236 ASP A N 1
ATOM 1890 C CA . ASP A 1 236 ? 20.663 3.437 -23.822 1.00 58.81 236 ASP A CA 1
ATOM 1891 C C . ASP A 1 236 ? 22.048 3.284 -24.486 1.00 58.81 236 ASP A C 1
ATOM 1893 O O . ASP A 1 236 ? 22.865 2.498 -23.984 1.00 58.81 236 ASP A O 1
ATOM 1897 N N . PRO A 1 237 ? 22.348 3.963 -25.617 1.00 59.44 237 PRO A N 1
ATOM 1898 C CA . PRO A 1 237 ? 21.441 4.678 -26.518 1.00 59.44 237 PRO A CA 1
ATOM 1899 C C . PRO A 1 237 ? 21.225 3.904 -27.835 1.00 59.44 237 PRO A C 1
ATOM 1901 O O . PRO A 1 237 ? 22.135 3.838 -28.666 1.00 59.44 237 PRO A O 1
ATOM 1904 N N . PRO A 1 238 ? 20.046 3.334 -28.117 1.00 53.09 238 PRO A N 1
ATOM 1905 C CA . PRO A 1 238 ? 19.648 2.996 -29.465 1.00 53.09 238 PRO A CA 1
ATOM 1906 C C . PRO A 1 238 ? 18.769 4.111 -30.030 1.00 53.09 238 PRO A C 1
ATOM 1908 O O . PRO A 1 238 ? 17.792 4.562 -29.437 1.00 53.09 238 PRO A O 1
ATOM 1911 N N . SER A 1 239 ? 19.154 4.560 -31.219 1.00 54.50 239 SER A N 1
ATOM 1912 C CA . SER A 1 239 ? 18.241 5.178 -32.167 1.00 54.50 239 SER A CA 1
ATOM 1913 C C . SER A 1 239 ? 17.896 4.085 -33.181 1.00 54.50 239 SER A C 1
ATOM 1915 O O . SER A 1 239 ? 18.820 3.594 -33.841 1.00 54.50 239 SER A O 1
ATOM 1917 N N . PRO A 1 240 ? 16.626 3.655 -33.302 1.00 66.56 240 PRO A N 1
ATOM 1918 C CA . PRO A 1 240 ? 15.407 4.169 -32.654 1.00 66.56 240 PRO A CA 1
ATOM 1919 C C . PRO A 1 240 ? 15.256 3.764 -31.167 1.00 66.56 240 PRO A C 1
ATOM 1921 O O . PRO A 1 240 ? 15.918 2.813 -30.751 1.00 66.56 240 PRO A O 1
ATOM 1924 N N . PRO A 1 241 ? 14.381 4.449 -30.391 1.00 65.12 241 PRO A N 1
ATOM 1925 C CA . PRO A 1 241 ? 14.089 4.100 -28.999 1.00 65.12 241 PRO A CA 1
ATOM 1926 C C . PRO A 1 241 ? 13.678 2.632 -28.890 1.00 65.12 241 PRO A C 1
ATOM 1928 O O . PRO A 1 241 ? 12.739 2.197 -29.557 1.00 65.12 241 PRO A O 1
ATOM 1931 N N . ASP A 1 242 ? 14.387 1.879 -28.058 1.00 80.56 242 ASP A N 1
ATOM 1932 C CA . ASP A 1 242 ? 14.169 0.451 -27.866 1.00 80.56 242 ASP A CA 1
ATOM 1933 C C . ASP A 1 242 ? 14.088 0.172 -26.368 1.00 80.56 242 ASP A C 1
ATOM 1935 O O . ASP A 1 242 ? 14.972 0.549 -25.594 1.00 80.56 242 ASP A O 1
ATOM 1939 N N . PHE A 1 243 ? 13.017 -0.502 -25.971 1.00 84.50 243 PHE A N 1
ATOM 1940 C CA . PHE A 1 243 ? 12.777 -0.911 -24.601 1.00 84.50 243 PHE A CA 1
ATOM 1941 C C . PHE A 1 243 ? 12.417 -2.389 -24.548 1.00 84.50 243 PHE A C 1
ATOM 1943 O O . PHE A 1 243 ? 12.002 -3.016 -25.526 1.00 84.50 243 PHE A O 1
ATOM 1950 N N . THR A 1 244 ? 12.569 -2.973 -23.366 1.00 87.81 244 THR A N 1
ATOM 1951 C CA . THR A 1 244 ? 12.095 -4.326 -23.083 1.00 87.81 244 THR A CA 1
ATOM 1952 C C . THR A 1 244 ? 11.219 -4.307 -21.845 1.00 87.81 244 THR A C 1
ATOM 1954 O O . THR A 1 244 ? 11.673 -3.942 -20.759 1.00 87.81 244 THR A O 1
ATOM 1957 N N . ILE A 1 245 ? 9.975 -4.744 -22.005 1.00 89.88 245 ILE A N 1
ATOM 1958 C CA . ILE A 1 245 ? 9.059 -5.011 -20.903 1.00 89.88 245 ILE A CA 1
ATOM 1959 C C . ILE A 1 245 ? 9.364 -6.413 -20.390 1.00 89.88 245 ILE A C 1
ATOM 1961 O O . ILE A 1 245 ? 9.436 -7.378 -21.153 1.00 89.88 245 ILE A O 1
ATOM 1965 N N . ILE A 1 246 ? 9.564 -6.530 -19.083 1.00 91.69 246 ILE A N 1
ATOM 1966 C CA . ILE A 1 246 ? 9.736 -7.812 -18.412 1.00 91.69 246 ILE A CA 1
ATOM 1967 C C . ILE A 1 246 ? 8.781 -7.858 -17.235 1.00 91.69 246 ILE A C 1
ATOM 1969 O O . ILE A 1 246 ? 8.700 -6.905 -16.458 1.00 91.69 246 ILE A O 1
ATOM 1973 N N . THR A 1 247 ? 8.101 -8.991 -17.078 1.00 94.19 247 THR A N 1
ATOM 1974 C CA . THR A 1 247 ? 7.253 -9.226 -15.915 1.00 94.19 247 THR A CA 1
ATOM 1975 C C . THR A 1 247 ? 7.728 -10.419 -15.087 1.00 94.19 247 THR A C 1
ATOM 1977 O O . THR A 1 247 ? 8.410 -11.336 -15.569 1.00 94.19 247 THR A O 1
ATOM 1980 N N . TRP A 1 248 ? 7.418 -10.369 -13.796 1.00 96.00 248 TRP A N 1
ATOM 1981 C CA . TRP A 1 248 ? 7.679 -11.433 -12.839 1.00 96.00 248 TRP A CA 1
ATOM 1982 C C . TRP A 1 248 ? 6.456 -11.664 -11.970 1.00 96.00 248 TRP A C 1
ATOM 1984 O O . TRP A 1 248 ? 5.784 -10.716 -11.571 1.00 96.00 248 TRP A O 1
ATOM 1994 N N . THR A 1 249 ? 6.257 -12.917 -11.582 1.00 96.06 249 THR A N 1
ATOM 1995 C CA . THR A 1 249 ? 5.264 -13.325 -10.589 1.00 96.06 249 THR A CA 1
ATOM 1996 C C . THR A 1 249 ? 5.967 -13.758 -9.302 1.00 96.06 249 THR A C 1
ATOM 1998 O O . THR A 1 249 ? 6.899 -14.572 -9.342 1.00 96.06 249 THR A O 1
ATOM 2001 N N . LEU A 1 250 ? 5.538 -13.238 -8.151 1.00 95.69 250 LEU A N 1
ATOM 2002 C CA . LEU A 1 250 ? 6.017 -13.698 -6.846 1.00 95.69 250 LEU A CA 1
ATOM 2003 C C . LEU A 1 250 ? 5.387 -15.059 -6.535 1.00 95.69 250 LEU A C 1
ATOM 2005 O O . LEU A 1 250 ? 4.179 -15.161 -6.347 1.00 95.69 250 LEU A O 1
ATOM 2009 N N . VAL A 1 251 ? 6.204 -16.111 -6.485 1.00 94.25 251 VAL A N 1
ATOM 2010 C CA . VAL A 1 251 ? 5.730 -17.495 -6.305 1.00 94.25 251 VAL A CA 1
ATOM 2011 C C . VAL A 1 251 ? 5.751 -17.960 -4.853 1.00 94.25 251 VAL A C 1
ATOM 2013 O O . VAL A 1 251 ? 5.033 -18.886 -4.493 1.00 94.25 251 VAL A O 1
ATOM 2016 N N . ASP A 1 252 ? 6.582 -17.339 -4.016 1.00 91.31 252 ASP A N 1
ATOM 2017 C CA . ASP A 1 252 ? 6.644 -17.615 -2.581 1.00 91.31 252 ASP A CA 1
ATOM 2018 C C . ASP A 1 252 ? 6.953 -16.311 -1.844 1.00 91.31 252 ASP A C 1
ATOM 2020 O O . ASP A 1 252 ? 8.091 -15.835 -1.849 1.00 91.31 252 ASP A O 1
ATOM 2024 N N . ILE A 1 253 ? 5.927 -15.733 -1.217 1.00 89.31 253 ILE A N 1
ATOM 2025 C CA . ILE A 1 253 ? 6.037 -14.475 -0.471 1.00 89.31 253 ILE A CA 1
ATOM 2026 C C . ILE A 1 253 ? 6.915 -14.607 0.775 1.00 89.31 253 ILE A C 1
ATOM 2028 O O . ILE A 1 253 ? 7.633 -13.674 1.122 1.00 89.31 253 ILE A O 1
ATOM 2032 N N . LYS A 1 254 ? 6.929 -15.781 1.419 1.00 86.56 254 LYS A N 1
ATOM 2033 C CA . LYS A 1 254 ? 7.718 -16.017 2.637 1.00 86.56 254 LYS A CA 1
ATOM 2034 C C . LYS A 1 254 ? 9.203 -16.122 2.318 1.00 86.56 254 LYS A C 1
ATOM 2036 O O . LYS A 1 254 ? 10.033 -15.670 3.101 1.00 86.56 254 LYS A O 1
ATOM 2041 N N . LYS A 1 255 ? 9.540 -16.712 1.169 1.00 87.62 255 LYS A N 1
ATOM 2042 C CA . LYS A 1 255 ? 10.925 -16.820 0.686 1.00 87.62 255 LYS A CA 1
ATOM 2043 C C . LYS A 1 255 ? 11.353 -15.655 -0.204 1.00 87.62 255 LYS A C 1
ATOM 2045 O O . LYS A 1 255 ? 12.521 -15.594 -0.575 1.00 87.62 255 LYS A O 1
ATOM 2050 N N . GLY A 1 256 ? 10.428 -14.782 -0.605 1.00 89.44 256 GLY A N 1
ATOM 2051 C CA . GLY A 1 256 ? 10.686 -13.727 -1.585 1.00 89.44 256 GLY A CA 1
ATOM 2052 C C . GLY A 1 256 ? 11.140 -14.266 -2.946 1.00 89.44 256 GLY A C 1
ATOM 2053 O O . GLY A 1 256 ? 12.027 -13.692 -3.577 1.00 89.44 256 GLY A O 1
ATOM 2054 N N . SER A 1 257 ? 10.602 -15.413 -3.373 1.00 92.69 257 SER A N 1
ATOM 2055 C CA . SER A 1 257 ? 11.001 -16.064 -4.627 1.00 92.69 257 SER A CA 1
ATOM 2056 C C . SER A 1 257 ? 10.157 -15.568 -5.794 1.00 92.69 257 SER A C 1
ATOM 2058 O O . SER A 1 257 ? 8.934 -15.685 -5.771 1.00 92.69 257 SER A O 1
ATOM 2060 N N . TRP A 1 258 ? 10.820 -15.069 -6.836 1.00 95.56 258 TRP A N 1
ATOM 2061 C CA . TRP A 1 258 ? 10.190 -14.572 -8.057 1.00 95.56 258 TRP A CA 1
ATOM 2062 C C . TRP A 1 258 ? 10.439 -15.512 -9.230 1.00 95.56 258 TRP A C 1
ATOM 2064 O O . TRP A 1 258 ? 11.561 -15.985 -9.431 1.00 95.56 258 TRP A O 1
ATOM 2074 N N . ARG A 1 259 ? 9.411 -15.723 -10.051 1.00 95.75 259 ARG A N 1
ATOM 2075 C CA . ARG A 1 259 ? 9.520 -16.381 -11.353 1.00 95.75 259 ARG A CA 1
ATOM 2076 C C . ARG A 1 259 ? 9.396 -15.328 -12.446 1.00 95.75 259 ARG A C 1
ATOM 2078 O O . ARG A 1 259 ? 8.492 -14.505 -12.406 1.00 95.75 259 ARG A O 1
ATOM 2085 N N . LYS A 1 260 ? 10.323 -15.348 -13.401 1.00 95.12 260 LYS A N 1
ATOM 2086 C CA . LYS A 1 260 ? 10.245 -14.516 -14.605 1.00 95.12 260 LYS A CA 1
ATOM 2087 C C . LYS A 1 260 ? 9.190 -15.101 -15.539 1.00 95.12 260 LYS A C 1
ATOM 2089 O O . LYS A 1 260 ? 9.246 -16.296 -15.829 1.00 95.12 260 LYS A O 1
ATOM 2094 N N . ASP A 1 261 ? 8.277 -14.269 -16.015 1.00 92.94 261 ASP A N 1
ATOM 2095 C CA . ASP A 1 261 ? 7.201 -14.692 -16.906 1.00 92.94 261 ASP A CA 1
ATOM 2096 C C . ASP A 1 261 ? 7.720 -14.612 -18.351 1.00 92.94 261 ASP A C 1
ATOM 2098 O O . ASP A 1 261 ? 7.623 -13.581 -19.015 1.00 92.94 261 ASP A O 1
ATOM 2102 N N . VAL A 1 262 ? 8.373 -15.686 -18.808 1.00 83.62 262 VAL A N 1
ATOM 2103 C CA . VAL A 1 262 ? 9.112 -15.717 -20.088 1.00 83.62 262 VAL A CA 1
ATOM 2104 C C . VAL A 1 262 ? 8.217 -15.374 -21.280 1.00 83.62 262 VAL A C 1
ATOM 2106 O O . VAL A 1 262 ? 8.654 -14.645 -22.163 1.00 83.62 262 VAL A O 1
ATOM 2109 N N . ASP A 1 263 ? 6.956 -15.804 -21.242 1.00 81.94 263 ASP A N 1
ATOM 2110 C CA . ASP A 1 263 ? 5.964 -15.571 -22.300 1.00 81.94 263 ASP A CA 1
ATOM 2111 C C . ASP A 1 263 ? 5.442 -14.121 -22.351 1.00 81.94 263 ASP A C 1
ATOM 2113 O O . ASP A 1 263 ? 4.613 -13.788 -23.189 1.00 81.94 263 ASP A O 1
ATOM 2117 N N . THR A 1 264 ? 5.900 -13.253 -21.443 1.00 79.62 264 THR A N 1
ATOM 2118 C CA . THR A 1 264 ? 5.48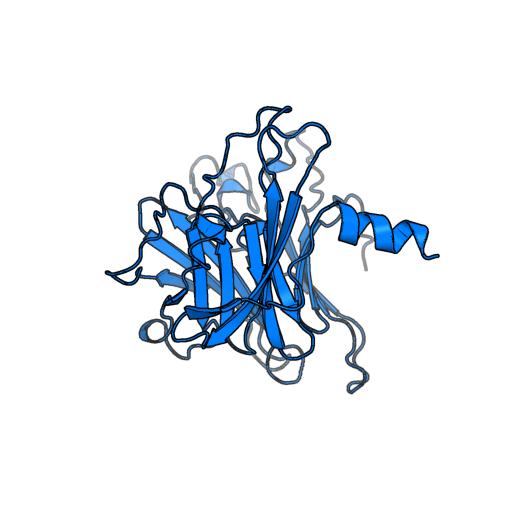7 -11.837 -21.355 1.00 79.62 264 THR A CA 1
ATOM 2119 C C . THR A 1 264 ? 6.643 -10.864 -21.573 1.00 79.62 264 THR A C 1
ATOM 2121 O O . THR A 1 264 ? 6.500 -9.661 -21.353 1.00 79.62 264 THR A O 1
ATOM 2124 N N . ILE A 1 265 ? 7.818 -11.379 -21.948 1.00 87.00 265 ILE A N 1
ATOM 2125 C CA . ILE A 1 265 ? 8.945 -10.532 -22.325 1.00 87.00 265 ILE A CA 1
ATOM 2126 C C . ILE A 1 265 ? 8.624 -9.950 -23.695 1.00 87.00 265 ILE A C 1
ATOM 2128 O O . ILE A 1 265 ? 8.501 -10.705 -24.652 1.00 87.00 265 ILE A O 1
ATOM 2132 N N . MET A 1 266 ? 8.530 -8.628 -23.775 1.00 89.00 266 MET A N 1
ATOM 2133 C CA . MET A 1 266 ? 8.087 -7.939 -24.982 1.00 89.00 266 MET A CA 1
ATOM 2134 C C . MET A 1 266 ? 9.048 -6.805 -25.327 1.00 89.00 266 MET A C 1
ATOM 2136 O O . MET A 1 266 ? 9.394 -5.990 -24.468 1.00 89.00 266 MET A O 1
ATOM 2140 N N . GLY A 1 267 ? 9.505 -6.772 -26.578 1.00 88.81 267 GLY A N 1
ATOM 2141 C CA . GLY A 1 267 ? 10.309 -5.669 -27.114 1.00 88.81 267 GLY A CA 1
ATOM 2142 C C . GLY A 1 267 ? 9.444 -4.524 -27.647 1.00 88.81 267 GLY A C 1
ATOM 2143 O O . GLY A 1 267 ? 8.243 -4.697 -27.852 1.00 88.81 267 GLY A O 1
ATOM 2144 N N . ALA A 1 268 ? 10.062 -3.374 -27.926 1.00 87.19 268 ALA A N 1
ATOM 2145 C CA . ALA A 1 268 ? 9.365 -2.211 -28.480 1.00 87.19 268 ALA A CA 1
ATOM 2146 C C . ALA A 1 268 ? 8.613 -2.523 -29.790 1.00 87.19 268 ALA A C 1
ATOM 2148 O O . ALA A 1 268 ? 7.434 -2.191 -29.905 1.00 87.19 268 ALA A O 1
ATOM 2149 N N . ASP A 1 269 ? 9.250 -3.213 -30.744 1.00 87.38 269 ASP A N 1
ATOM 2150 C CA . ASP A 1 269 ? 8.629 -3.570 -32.032 1.00 87.38 269 ASP A CA 1
ATOM 2151 C C . ASP A 1 269 ? 7.398 -4.471 -31.865 1.00 87.38 269 ASP A C 1
ATOM 2153 O O . ASP A 1 269 ? 6.382 -4.277 -32.529 1.00 87.38 269 ASP A O 1
ATOM 2157 N N . GLU A 1 270 ? 7.478 -5.447 -30.959 1.00 88.12 270 GLU A N 1
ATOM 2158 C CA . GLU A 1 270 ? 6.363 -6.343 -30.652 1.00 88.12 270 GLU A CA 1
ATOM 2159 C C . GLU A 1 270 ? 5.216 -5.569 -29.995 1.00 88.12 270 GLU A C 1
ATOM 2161 O O . GLU A 1 270 ? 4.074 -5.691 -30.430 1.00 88.12 270 GLU A O 1
ATOM 2166 N N . PHE A 1 271 ? 5.523 -4.709 -29.018 1.00 88.19 271 PHE A N 1
ATOM 2167 C CA . PHE A 1 271 ? 4.534 -3.879 -28.333 1.00 88.19 271 PHE A CA 1
ATOM 2168 C C . PHE A 1 271 ? 3.802 -2.934 -29.294 1.00 88.19 271 PHE A C 1
ATOM 2170 O O . PHE A 1 271 ? 2.571 -2.920 -29.334 1.00 88.19 271 PHE A O 1
ATOM 2177 N N . PHE A 1 272 ? 4.535 -2.166 -30.106 1.00 86.69 272 PHE A N 1
ATOM 2178 C CA . PHE A 1 272 ? 3.924 -1.246 -31.071 1.00 86.69 272 PHE A CA 1
ATOM 2179 C C . PHE A 1 272 ? 3.263 -1.976 -32.248 1.00 86.69 272 PHE A C 1
ATOM 2181 O O . PHE A 1 272 ? 2.288 -1.471 -32.806 1.00 86.69 272 PHE A O 1
ATOM 2188 N N . GLY A 1 273 ? 3.727 -3.180 -32.594 1.00 86.19 273 GLY A N 1
ATOM 2189 C CA . GLY A 1 273 ? 3.085 -4.054 -33.576 1.00 86.19 273 GLY A CA 1
ATOM 2190 C C . GLY A 1 273 ? 1.670 -4.490 -33.178 1.00 86.19 273 GLY A C 1
ATOM 2191 O O . GLY A 1 273 ? 0.830 -4.705 -34.050 1.00 86.19 273 GLY A O 1
ATOM 2192 N N . LEU A 1 274 ? 1.358 -4.557 -31.877 1.00 86.50 274 LEU A N 1
ATOM 2193 C CA . LEU A 1 274 ? -0.003 -4.847 -31.405 1.00 86.50 274 LEU A CA 1
ATOM 2194 C C . LEU A 1 274 ? -0.994 -3.725 -31.742 1.00 86.50 274 LEU A C 1
ATOM 2196 O O . LEU A 1 274 ? -2.171 -4.001 -31.957 1.00 86.50 274 LEU A O 1
ATOM 2200 N N . TYR A 1 275 ? -0.529 -2.474 -31.814 1.00 78.25 275 TYR A N 1
ATOM 2201 C CA . TYR A 1 275 ? -1.371 -1.326 -32.163 1.00 78.25 275 TYR A CA 1
ATOM 2202 C C . TYR A 1 275 ? -1.701 -1.271 -33.660 1.00 78.25 275 TYR A C 1
ATOM 2204 O O . TYR A 1 275 ? -2.764 -0.802 -34.048 1.00 78.25 275 TYR A O 1
ATOM 2212 N N . SER A 1 276 ? -0.803 -1.751 -34.521 1.00 69.81 276 SER A N 1
ATOM 2213 C CA . SER A 1 276 ? -1.015 -1.762 -35.974 1.00 69.81 276 SER A CA 1
ATOM 2214 C C . SER A 1 276 ? -1.815 -2.971 -36.475 1.00 69.81 276 SER A C 1
ATOM 2216 O O . SER A 1 276 ? -2.146 -3.031 -37.658 1.00 69.81 276 SER A O 1
ATOM 2218 N N . ALA A 1 277 ? -2.133 -3.922 -35.590 1.00 59.84 277 ALA A N 1
ATOM 2219 C CA . ALA A 1 277 ? -2.937 -5.110 -35.883 1.00 59.84 277 ALA A CA 1
ATOM 2220 C C . ALA A 1 277 ? -4.455 -4.913 -35.666 1.00 59.84 277 ALA A C 1
ATOM 2222 O O . ALA A 1 277 ? -5.224 -5.852 -35.889 1.00 59.84 277 ALA A O 1
ATOM 2223 N N . THR A 1 278 ? -4.878 -3.718 -35.241 1.00 49.94 278 THR A N 1
ATOM 2224 C CA . THR A 1 278 ? -6.285 -3.287 -35.116 1.00 49.94 278 THR A CA 1
ATOM 2225 C C . THR A 1 278 ? -6.662 -2.302 -36.207 1.00 49.94 278 THR A C 1
ATOM 2227 O O . THR A 1 278 ? -7.779 -2.438 -36.753 1.00 49.94 278 THR A O 1
#